Protein AF-A0A966VX67-F1 (afdb_monomer_lite)

Foldseek 3Di:
DAFFAFAQAPAWDVQFDAPVVPALQDTQGDFWAFPPNVVLVVLCVVLVFDKDAFDPFFDDAWEDDPNDTGFLVCQLVDPVQPFDDPCSNPDLLCLLVVLQLVPQPDQAVVVLPDPVVVVQFFFQLVSCVVSVGDPVSQVSVQVSVAPPGRRPDGSSVVSVVSNVVNVVQVVDPPVPVCPPPDPRRCRRGGIIGTVSGPSVSRVSVVVVSPPSYDHSFAWAEWEDDPQWIWTAGPVRDIDIGRDDDDPDQLQSVLRHHYPPDDDDPVNCCSVDPDDGDDGDDDDDDPDQVCVVVVHTSHYDD

pLDDT: mean 92.0, std 7.69, range [50.47, 98.69]

Structure (mmCIF, N/CA/C/O backbone):
data_AF-A0A966VX67-F1
#
_entry.id   AF-A0A966VX67-F1
#
loop_
_atom_site.group_PDB
_atom_site.id
_atom_site.type_symbol
_atom_site.label_atom_id
_atom_site.label_alt_id
_atom_site.label_comp_id
_atom_site.label_asym_id
_atom_site.label_entity_id
_atom_site.label_seq_id
_atom_site.pdbx_PDB_ins_code
_atom_site.Cartn_x
_atom_site.Cartn_y
_atom_site.Cartn_z
_atom_site.occupancy
_atom_site.B_iso_or_equiv
_atom_site.auth_seq_id
_atom_site.auth_comp_id
_atom_site.auth_asym_id
_atom_site.auth_atom_id
_atom_site.pdbx_PDB_model_num
ATOM 1 N N . MET A 1 1 ? -9.989 -10.607 29.600 1.00 74.81 1 MET A N 1
ATOM 2 C CA . MET A 1 1 ? -10.479 -9.296 29.110 1.00 74.81 1 MET A CA 1
ATOM 3 C C . MET A 1 1 ? -11.583 -9.550 28.090 1.00 74.81 1 MET A C 1
ATOM 5 O O . MET A 1 1 ? -11.398 -10.426 27.254 1.00 74.81 1 MET A O 1
ATOM 9 N N . SER A 1 2 ? -12.724 -8.860 28.184 1.00 92.44 2 SER A N 1
ATOM 10 C CA . SER A 1 2 ? -13.813 -8.958 27.193 1.00 92.44 2 SER A CA 1
ATOM 11 C C . SER A 1 2 ? -13.596 -7.938 26.072 1.00 92.44 2 SER A C 1
ATOM 13 O O . SER A 1 2 ? -13.082 -6.853 26.334 1.00 92.44 2 SER A O 1
ATOM 15 N N . VAL A 1 3 ? -13.948 -8.289 24.832 1.00 96.69 3 VAL A N 1
ATOM 16 C CA . VAL A 1 3 ? -13.752 -7.445 23.640 1.00 96.69 3 VAL A CA 1
ATOM 17 C C . VAL A 1 3 ? -15.011 -7.485 22.779 1.00 96.69 3 VAL A C 1
ATOM 19 O O . VAL A 1 3 ? -15.617 -8.545 22.623 1.00 96.69 3 VAL A O 1
ATOM 22 N N . ARG A 1 4 ? -15.367 -6.340 22.191 1.00 97.81 4 ARG A N 1
ATOM 23 C CA . ARG A 1 4 ? -16.346 -6.211 21.107 1.00 97.81 4 ARG A CA 1
ATOM 24 C C . ARG A 1 4 ? -15.677 -5.544 19.909 1.00 97.81 4 ARG A C 1
ATOM 26 O O . ARG A 1 4 ? -14.869 -4.636 20.089 1.00 97.81 4 ARG A O 1
ATOM 33 N N . VAL A 1 5 ? -16.012 -6.000 18.709 1.00 98.31 5 VAL A N 1
ATOM 34 C CA . VAL A 1 5 ? -15.575 -5.415 17.437 1.00 98.31 5 VAL A CA 1
ATOM 35 C C . VAL A 1 5 ? -16.805 -4.849 16.746 1.00 98.31 5 VAL A C 1
ATOM 37 O O . VAL A 1 5 ? -17.770 -5.579 16.535 1.00 98.31 5 VAL A O 1
ATOM 40 N N . LEU A 1 6 ? -16.773 -3.561 16.416 1.00 98.56 6 LEU A N 1
ATOM 41 C CA . LEU A 1 6 ? -17.846 -2.866 15.708 1.00 98.56 6 LEU A CA 1
ATOM 42 C C . LEU A 1 6 ? -17.370 -2.597 14.279 1.00 98.56 6 LEU A C 1
ATOM 44 O O . LEU A 1 6 ? -16.421 -1.841 14.079 1.00 98.56 6 LEU A O 1
ATOM 48 N N . GLU A 1 7 ? -17.991 -3.260 13.309 1.00 98.44 7 GLU A N 1
ATOM 49 C CA . GLU A 1 7 ? -17.676 -3.151 11.884 1.00 98.44 7 GLU A CA 1
ATOM 50 C C . GLU A 1 7 ? -18.819 -2.427 11.176 1.00 98.44 7 GLU A C 1
ATOM 52 O O . GLU A 1 7 ? -19.986 -2.786 11.334 1.00 98.44 7 GLU A O 1
ATOM 57 N N . ALA A 1 8 ? -18.486 -1.392 10.407 1.00 98.25 8 ALA A N 1
ATOM 58 C CA . ALA A 1 8 ? -19.472 -0.550 9.744 1.00 98.25 8 ALA A CA 1
ATOM 59 C C . ALA A 1 8 ? -20.159 -1.265 8.573 1.00 98.25 8 ALA A C 1
ATOM 61 O O . ALA A 1 8 ? -21.333 -1.010 8.312 1.00 98.25 8 ALA A O 1
ATOM 62 N N . ALA A 1 9 ? -19.434 -2.127 7.861 1.00 97.62 9 ALA A N 1
ATOM 63 C CA . ALA A 1 9 ? -19.961 -2.882 6.736 1.00 97.62 9 ALA A CA 1
ATOM 64 C C . ALA A 1 9 ? -20.738 -4.130 7.184 1.00 97.62 9 ALA A C 1
ATOM 66 O O . ALA A 1 9 ? -20.639 -4.602 8.317 1.00 97.62 9 ALA A O 1
ATOM 67 N N . ASN A 1 10 ? -21.465 -4.726 6.237 1.00 97.06 10 ASN A N 1
ATOM 68 C CA . ASN A 1 10 ? -22.101 -6.037 6.405 1.00 97.06 10 ASN A CA 1
ATOM 69 C C . ASN A 1 10 ? -21.135 -7.203 6.116 1.00 97.06 10 ASN A C 1
ATOM 71 O O . ASN A 1 10 ? -21.568 -8.328 5.890 1.00 97.06 10 ASN A O 1
ATOM 75 N N . ARG A 1 11 ? -19.823 -6.936 6.109 1.00 96.62 11 ARG A N 1
ATOM 76 C CA . ARG A 1 11 ? -18.751 -7.920 5.936 1.00 96.62 11 ARG A CA 1
ATOM 77 C C . ARG A 1 11 ? -17.527 -7.511 6.745 1.00 96.62 11 ARG A C 1
ATOM 79 O O . ARG A 1 11 ? -17.316 -6.325 6.981 1.00 96.62 11 ARG A O 1
ATOM 86 N N . VAL A 1 12 ? -16.693 -8.482 7.099 1.00 97.50 12 VAL A N 1
ATOM 87 C CA . VAL A 1 12 ? -15.365 -8.221 7.673 1.00 97.50 12 VAL A CA 1
ATOM 88 C C . VAL A 1 12 ? -14.313 -7.994 6.578 1.00 97.50 12 VAL A C 1
ATOM 90 O O . VAL A 1 12 ? -14.603 -8.035 5.380 1.00 97.50 12 VAL A O 1
ATOM 93 N N . GLY A 1 13 ? -13.080 -7.715 7.002 1.00 96.19 13 GLY A N 1
ATOM 94 C CA . GLY A 1 13 ? -11.892 -7.689 6.146 1.00 96.19 13 GLY A CA 1
ATOM 95 C C . GLY A 1 13 ? -11.520 -6.317 5.590 1.00 96.19 13 GLY A C 1
ATOM 96 O O . GLY A 1 13 ? -10.346 -6.070 5.318 1.00 96.19 13 GLY A O 1
ATOM 97 N N . GLY A 1 14 ? -12.467 -5.380 5.489 1.00 95.81 14 GLY A N 1
ATOM 98 C CA . GLY A 1 14 ? -12.191 -4.017 5.028 1.00 95.81 14 GLY A CA 1
ATOM 99 C C . GLY A 1 14 ? -11.503 -4.004 3.657 1.00 95.81 14 GLY A C 1
ATOM 100 O O . GLY A 1 14 ? -12.130 -4.324 2.648 1.00 95.81 14 GLY A O 1
ATOM 101 N N . ARG A 1 15 ? -10.208 -3.654 3.634 1.00 94.56 15 ARG A N 1
ATOM 102 C CA . ARG A 1 15 ? -9.350 -3.598 2.428 1.00 94.56 15 ARG A CA 1
ATOM 103 C C . ARG A 1 15 ? -8.839 -4.960 1.945 1.00 94.56 15 ARG A C 1
ATOM 105 O O . ARG A 1 15 ? -8.153 -5.020 0.933 1.00 94.56 15 ARG A O 1
ATOM 112 N N . SER A 1 16 ? -9.150 -6.037 2.651 1.00 94.88 16 SER A N 1
ATOM 113 C CA . SER A 1 16 ? -9.037 -7.403 2.145 1.00 94.88 16 SER A CA 1
ATOM 114 C C . SER A 1 16 ? -10.421 -7.839 1.687 1.00 94.88 16 SER A C 1
ATOM 116 O O . SER A 1 16 ? -11.361 -7.836 2.488 1.00 94.88 16 SER A O 1
ATOM 118 N N . HIS A 1 17 ? -10.561 -8.136 0.397 1.00 95.56 17 HIS A N 1
ATOM 119 C CA . HIS A 1 17 ? -11.842 -8.508 -0.185 1.00 95.56 17 HIS A CA 1
ATOM 120 C C . HIS A 1 17 ? -11.646 -9.402 -1.404 1.00 95.56 17 HIS A C 1
ATOM 122 O O . HIS A 1 17 ? -11.224 -8.935 -2.454 1.00 95.56 17 HIS A O 1
ATOM 128 N N . THR A 1 18 ? -12.015 -10.665 -1.263 1.00 96.25 18 THR A N 1
ATOM 129 C CA . THR A 1 18 ? -12.132 -11.611 -2.373 1.00 96.25 18 THR A CA 1
ATOM 130 C C . THR A 1 18 ? -13.517 -11.494 -3.007 1.00 96.25 18 THR A C 1
ATOM 132 O O . THR A 1 18 ? -14.510 -11.413 -2.278 1.00 96.25 18 THR A O 1
ATOM 135 N N . ALA A 1 19 ? -13.580 -11.495 -4.338 1.00 94.94 19 ALA A N 1
ATOM 136 C CA . ALA A 1 19 ? -14.819 -11.405 -5.111 1.00 94.94 19 ALA A CA 1
ATOM 137 C C . ALA A 1 19 ? -15.389 -12.802 -5.417 1.00 94.94 19 ALA A C 1
ATOM 139 O O . ALA A 1 19 ? -15.322 -13.301 -6.546 1.00 94.94 19 ALA A O 1
ATOM 140 N N . TYR A 1 20 ? -15.910 -13.468 -4.382 1.00 94.62 20 TYR A N 1
ATOM 141 C CA . TYR A 1 20 ? -16.426 -14.840 -4.467 1.00 94.62 20 TYR A CA 1
ATOM 142 C C . TYR A 1 20 ? -17.524 -15.029 -5.514 1.00 94.62 20 TYR A C 1
ATOM 144 O O . TYR A 1 20 ? -17.655 -16.114 -6.075 1.00 94.62 20 TYR A O 1
ATOM 152 N N . GLU A 1 21 ? -18.297 -13.982 -5.776 1.00 93.69 21 GLU A N 1
ATOM 153 C CA . GLU A 1 21 ? -19.371 -13.948 -6.759 1.00 93.69 21 GLU A CA 1
ATOM 154 C C . GLU A 1 21 ? -18.885 -14.079 -8.212 1.00 93.69 21 GLU A C 1
ATOM 156 O O . GLU A 1 21 ? -19.677 -14.435 -9.083 1.00 93.69 21 GLU A O 1
ATOM 161 N N . PHE A 1 22 ? -17.595 -13.840 -8.477 1.00 91.06 22 PHE A N 1
ATOM 162 C CA . PHE A 1 22 ? -16.992 -13.997 -9.802 1.00 91.06 22 PHE A CA 1
ATOM 163 C C . PHE A 1 22 ? -16.015 -15.172 -9.851 1.00 91.06 22 PHE A C 1
ATOM 165 O O . PHE A 1 22 ? -16.173 -16.087 -10.659 1.00 91.06 22 PHE A O 1
ATOM 172 N N . ASP A 1 23 ? -14.971 -15.124 -9.022 1.00 89.69 23 ASP A N 1
ATOM 173 C CA . ASP A 1 23 ? -13.920 -16.135 -8.954 1.00 89.69 23 ASP A CA 1
ATOM 174 C C . ASP A 1 23 ? -13.131 -15.942 -7.646 1.00 89.69 23 ASP A C 1
ATOM 176 O O . ASP A 1 23 ? -12.659 -14.835 -7.385 1.00 89.69 23 ASP A O 1
ATOM 180 N N . PRO A 1 24 ? -12.915 -16.985 -6.826 1.00 87.38 24 PRO A N 1
ATOM 181 C CA . PRO A 1 24 ? -12.190 -16.868 -5.555 1.00 87.38 24 PRO A CA 1
ATOM 182 C C . PRO A 1 24 ? -10.703 -16.500 -5.704 1.00 87.38 24 PRO A C 1
ATOM 184 O O . PRO A 1 24 ? -10.016 -16.334 -4.696 1.00 87.38 24 PRO A O 1
ATOM 187 N N . ARG A 1 25 ? -10.187 -16.411 -6.936 1.00 86.38 25 ARG A N 1
ATOM 188 C CA . ARG A 1 25 ? -8.845 -15.903 -7.256 1.00 86.38 25 ARG A CA 1
ATOM 189 C C . ARG A 1 25 ? -8.816 -14.389 -7.491 1.00 86.38 25 ARG A C 1
ATOM 191 O O . ARG A 1 25 ? -7.730 -13.826 -7.574 1.00 86.38 25 ARG A O 1
ATOM 198 N N . ILE A 1 26 ? -9.976 -13.743 -7.638 1.00 91.75 26 ILE A N 1
ATOM 199 C CA . ILE A 1 26 ? -10.088 -12.296 -7.840 1.00 91.75 26 ILE A CA 1
ATOM 200 C C . ILE A 1 26 ? -10.077 -11.605 -6.477 1.00 91.75 26 ILE A C 1
ATOM 202 O O . ILE A 1 26 ? -10.986 -11.775 -5.662 1.00 91.75 26 ILE A O 1
ATOM 206 N N . GLU A 1 27 ? -9.052 -10.788 -6.255 1.00 93.12 27 GLU A N 1
ATOM 207 C CA . GLU A 1 27 ? -8.879 -9.986 -5.044 1.00 93.12 27 GLU A CA 1
ATOM 208 C C . GLU A 1 27 ? -9.117 -8.512 -5.375 1.00 93.12 27 GLU A C 1
ATOM 210 O O . GLU A 1 27 ? -8.423 -7.923 -6.192 1.00 93.12 27 GLU A O 1
ATOM 215 N N . LEU A 1 28 ? -10.086 -7.879 -4.723 1.00 93.38 28 LEU A N 1
ATOM 216 C CA . LEU A 1 28 ? -10.418 -6.458 -4.892 1.00 93.38 28 LEU A CA 1
ATOM 217 C C . LEU A 1 28 ? -9.630 -5.560 -3.925 1.00 93.38 28 LEU A C 1
ATOM 219 O O . LEU A 1 28 ? -10.018 -4.425 -3.644 1.00 93.38 28 LEU A O 1
ATOM 223 N N . GLY A 1 29 ? -8.558 -6.090 -3.340 1.00 92.44 29 GLY A N 1
ATOM 224 C CA . GLY A 1 29 ? -7.814 -5.455 -2.265 1.00 92.44 29 GLY A CA 1
ATOM 225 C C . GLY A 1 29 ? -6.481 -6.146 -2.010 1.00 92.44 29 GLY A C 1
ATOM 226 O O . GLY A 1 29 ? -5.750 -6.461 -2.945 1.00 92.44 29 GLY A O 1
ATOM 227 N N . ALA A 1 30 ? -6.132 -6.360 -0.741 1.00 90.75 30 ALA A N 1
ATOM 228 C CA . ALA A 1 30 ? -4.896 -7.057 -0.390 1.00 90.75 30 ALA A CA 1
ATOM 229 C C . ALA A 1 30 ? -4.906 -8.510 -0.896 1.00 90.75 30 ALA A C 1
ATOM 231 O O . ALA A 1 30 ? -5.850 -9.240 -0.607 1.00 90.75 30 ALA A O 1
ATOM 232 N N . ALA A 1 31 ? -3.833 -8.913 -1.583 1.00 89.56 31 ALA A N 1
ATOM 233 C CA . ALA A 1 31 ? -3.711 -10.220 -2.242 1.00 89.56 31 ALA A CA 1
ATOM 234 C C . ALA A 1 31 ? -2.420 -10.986 -1.885 1.00 89.56 31 ALA A C 1
ATOM 236 O O . ALA A 1 31 ? -2.224 -12.122 -2.307 1.00 89.56 31 ALA A O 1
ATOM 237 N N . GLN A 1 32 ? -1.505 -10.365 -1.134 1.00 90.19 32 GLN A N 1
ATOM 238 C CA . GLN A 1 32 ? -0.151 -10.877 -0.929 1.00 90.19 32 GLN A CA 1
ATOM 239 C C . GLN A 1 32 ? 0.264 -10.806 0.541 1.00 90.19 32 GLN A C 1
ATOM 241 O O . GLN A 1 32 ? 0.031 -9.812 1.231 1.00 90.19 32 GLN A O 1
ATOM 246 N N . ILE A 1 33 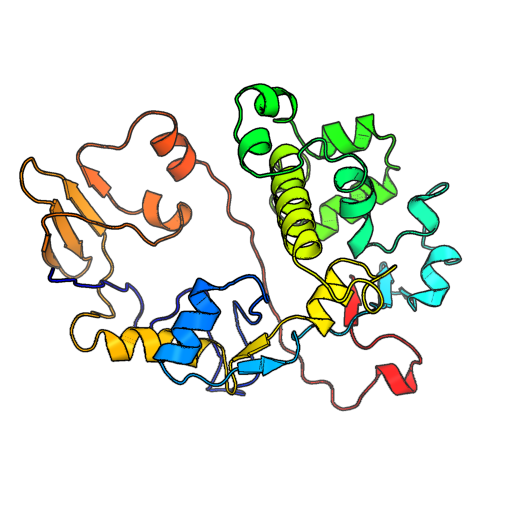? 0.933 -11.860 1.006 1.00 91.88 33 ILE A N 1
ATOM 247 C CA . ILE A 1 33 ? 1.502 -11.973 2.348 1.00 91.88 33 ILE A CA 1
ATOM 248 C C . ILE A 1 33 ? 3.013 -12.156 2.214 1.00 91.88 33 ILE A C 1
ATOM 250 O O . ILE A 1 33 ? 3.493 -13.175 1.717 1.00 91.88 33 ILE A O 1
ATOM 254 N N . GLY A 1 34 ? 3.777 -11.165 2.671 1.00 88.12 34 GLY A N 1
ATOM 255 C CA . GLY A 1 34 ? 5.234 -11.240 2.695 1.00 88.12 34 GLY A CA 1
ATOM 256 C C . GLY A 1 34 ? 5.744 -12.203 3.770 1.00 88.12 34 GLY A C 1
ATOM 257 O O . GLY A 1 34 ? 5.136 -12.371 4.828 1.00 88.12 34 GLY A O 1
ATOM 258 N N . ARG A 1 35 ? 6.918 -12.797 3.542 1.00 83.38 35 ARG A N 1
ATOM 259 C CA . ARG A 1 35 ? 7.547 -13.749 4.477 1.00 83.38 35 ARG A CA 1
ATOM 260 C C . ARG A 1 35 ? 7.821 -13.174 5.872 1.00 83.38 35 ARG A C 1
ATOM 262 O O . ARG A 1 35 ? 7.813 -13.916 6.846 1.00 83.38 35 ARG A O 1
ATOM 269 N N . GLN A 1 36 ? 8.036 -11.864 5.982 1.00 83.94 36 GLN A N 1
ATOM 270 C CA . GLN A 1 36 ? 8.286 -11.192 7.263 1.00 83.94 36 GLN A CA 1
ATOM 271 C C . GLN A 1 36 ? 7.007 -10.834 8.025 1.00 83.94 36 GLN A C 1
ATOM 273 O O . GLN A 1 36 ? 7.064 -10.264 9.115 1.00 83.94 36 GLN A O 1
ATOM 278 N N . TYR A 1 37 ? 5.827 -11.178 7.500 1.00 90.62 37 TYR A N 1
ATOM 279 C CA . TYR A 1 37 ? 4.555 -10.877 8.152 1.00 90.62 37 TYR A CA 1
ATOM 280 C C . TYR A 1 37 ? 4.263 -11.913 9.246 1.00 90.62 37 TYR A C 1
ATOM 282 O O . TYR A 1 37 ? 3.201 -12.530 9.267 1.00 90.62 37 TYR A O 1
ATOM 290 N N . ALA A 1 38 ? 5.204 -12.104 10.179 1.00 91.88 38 ALA A N 1
ATOM 291 C CA . ALA A 1 38 ? 5.200 -13.173 11.178 1.00 91.88 38 ALA A CA 1
ATOM 292 C C . ALA A 1 38 ? 3.874 -13.275 11.948 1.00 91.88 38 ALA A C 1
ATOM 294 O O . ALA A 1 38 ? 3.380 -14.371 12.185 1.00 91.88 38 ALA A O 1
ATOM 295 N N . ARG A 1 39 ? 3.243 -12.137 12.273 1.00 95.62 39 ARG A N 1
ATOM 296 C CA . ARG A 1 39 ? 1.932 -12.102 12.947 1.00 95.62 39 ARG A CA 1
ATOM 297 C C . ARG A 1 39 ? 0.797 -12.636 12.071 1.00 95.62 39 ARG A C 1
ATOM 299 O O . ARG A 1 39 ? -0.087 -13.317 12.583 1.00 95.62 39 ARG A O 1
ATOM 306 N N . ILE A 1 40 ? 0.818 -12.343 10.771 1.00 95.50 40 ILE A N 1
ATOM 307 C CA . ILE A 1 40 ? -0.165 -12.853 9.807 1.00 95.50 40 ILE A CA 1
ATOM 308 C C . ILE A 1 40 ? 0.065 -14.345 9.569 1.00 95.50 40 ILE A C 1
ATOM 310 O O . ILE A 1 40 ? -0.888 -15.113 9.649 1.00 95.50 40 ILE A O 1
ATOM 314 N N . LEU A 1 41 ? 1.318 -14.766 9.372 1.00 95.56 41 LEU A N 1
ATOM 315 C CA . LEU A 1 41 ? 1.680 -16.175 9.187 1.00 95.56 41 LEU A CA 1
ATOM 316 C C . LEU A 1 41 ? 1.297 -17.026 10.407 1.00 95.56 41 LEU A C 1
ATOM 318 O O . LEU A 1 41 ? 0.674 -18.077 10.268 1.00 95.56 41 LEU A O 1
ATOM 322 N N . ASP A 1 42 ? 1.603 -16.548 11.615 1.00 97.62 42 ASP A N 1
ATOM 323 C CA . ASP A 1 42 ? 1.201 -17.204 12.859 1.00 97.62 42 ASP A CA 1
ATOM 324 C C . ASP A 1 42 ? -0.325 -17.257 13.022 1.00 97.62 42 ASP A C 1
ATOM 326 O O . ASP A 1 42 ? -0.869 -18.284 13.427 1.00 97.62 42 ASP A O 1
ATOM 330 N N . THR A 1 43 ? -1.029 -16.177 12.672 1.00 98.00 43 THR A N 1
ATOM 331 C CA . THR A 1 43 ? -2.496 -16.138 12.729 1.00 98.00 43 THR A CA 1
ATOM 332 C C . THR A 1 43 ? -3.115 -17.132 11.751 1.00 98.00 43 THR A C 1
ATOM 334 O O . THR A 1 43 ? -3.975 -17.910 12.158 1.00 98.00 43 THR A O 1
ATOM 337 N N . ALA A 1 44 ? -2.641 -17.178 10.503 1.00 97.75 44 ALA A N 1
ATOM 338 C CA . ALA A 1 44 ? -3.087 -18.155 9.514 1.00 97.75 44 ALA A CA 1
ATOM 339 C C . ALA A 1 44 ? -2.862 -19.590 10.013 1.00 97.75 44 ALA A C 1
ATOM 341 O O . ALA A 1 44 ? -3.790 -20.395 10.001 1.00 97.75 44 ALA A O 1
ATOM 342 N N . ARG A 1 45 ? -1.677 -19.884 10.569 1.00 97.94 45 ARG A N 1
ATOM 343 C CA . ARG A 1 45 ? -1.362 -21.186 11.178 1.00 97.94 45 ARG A CA 1
ATOM 344 C C . ARG A 1 45 ? -2.319 -21.540 12.321 1.00 97.94 45 ARG A C 1
ATOM 346 O O . ARG A 1 45 ? -2.892 -22.627 12.314 1.00 97.94 45 ARG A O 1
ATOM 353 N N . ARG A 1 46 ? -2.510 -20.644 13.298 1.00 98.38 46 ARG A N 1
ATOM 354 C CA . ARG A 1 46 ? -3.393 -20.880 14.460 1.00 98.38 46 ARG A CA 1
ATOM 355 C C . ARG A 1 46 ? -4.849 -21.092 14.056 1.00 98.38 46 ARG A C 1
ATOM 357 O O . ARG A 1 46 ? -5.537 -21.899 14.672 1.00 98.38 46 ARG A O 1
ATOM 364 N N . LEU A 1 47 ? -5.300 -20.388 13.022 1.00 98.44 47 LEU A N 1
ATOM 365 C CA . LEU A 1 47 ? -6.660 -20.481 12.491 1.00 98.44 47 LEU A CA 1
ATOM 366 C C . LEU A 1 47 ? -6.811 -21.538 11.388 1.00 98.44 47 LEU A C 1
ATOM 368 O O . LEU A 1 47 ? -7.896 -21.671 10.831 1.00 98.44 47 LEU A O 1
ATOM 372 N N . LYS A 1 48 ? -5.748 -22.301 11.090 1.00 98.19 48 LYS A N 1
ATOM 373 C CA . LYS A 1 48 ? -5.715 -23.352 10.059 1.00 98.19 48 LYS A CA 1
ATOM 374 C C . LYS A 1 48 ? -6.129 -22.853 8.666 1.00 98.19 48 LYS A C 1
ATOM 376 O O . LYS A 1 48 ? -6.749 -23.579 7.896 1.00 98.19 48 LYS A O 1
ATOM 381 N N . VAL A 1 49 ? -5.772 -21.613 8.341 1.00 97.94 49 VAL A N 1
ATOM 382 C CA . VAL A 1 49 ? -5.968 -21.023 7.013 1.00 97.94 49 VAL A CA 1
ATOM 383 C C . VAL A 1 49 ? -4.782 -21.404 6.131 1.00 97.94 49 VAL A C 1
ATOM 385 O O . VAL A 1 49 ? -3.638 -21.068 6.439 1.00 97.94 49 VAL A O 1
ATOM 388 N N . SER A 1 50 ? -5.055 -22.112 5.037 1.00 96.50 50 SER A N 1
ATOM 389 C CA . SER A 1 50 ? -4.031 -22.562 4.093 1.00 96.50 50 SER A CA 1
ATOM 390 C C . SER A 1 50 ? -3.425 -21.395 3.315 1.00 96.50 50 SER A C 1
ATOM 392 O O . SER A 1 50 ? -4.143 -20.575 2.740 1.00 96.50 50 SER A O 1
ATOM 394 N N . LEU A 1 51 ? -2.094 -21.367 3.261 1.00 95.19 51 LEU A N 1
ATOM 395 C CA . LEU A 1 51 ? -1.311 -20.458 2.429 1.00 95.19 51 LEU A CA 1
ATOM 396 C C . LEU A 1 51 ? -0.567 -21.265 1.363 1.00 95.19 51 LEU A C 1
ATOM 398 O O . LEU A 1 51 ? -0.103 -22.369 1.647 1.00 95.19 51 LEU A O 1
ATOM 402 N N . ALA A 1 52 ? -0.435 -20.706 0.166 1.00 92.06 52 ALA A N 1
ATOM 403 C CA . ALA A 1 52 ? 0.344 -21.280 -0.928 1.00 92.06 52 ALA A CA 1
ATOM 404 C C . ALA A 1 52 ? 1.415 -20.279 -1.399 1.00 92.06 52 ALA A C 1
ATOM 406 O O . ALA A 1 52 ? 1.248 -19.071 -1.196 1.00 92.06 52 ALA A O 1
ATOM 407 N N . PRO A 1 53 ? 2.540 -20.757 -1.966 1.00 88.62 53 PRO A N 1
ATOM 408 C CA . PRO A 1 53 ? 3.586 -19.879 -2.478 1.00 88.62 53 PRO A CA 1
ATOM 409 C C . PRO A 1 53 ? 3.088 -19.044 -3.662 1.00 88.62 53 PRO A C 1
ATOM 411 O O . PRO A 1 53 ? 2.156 -19.430 -4.369 1.00 88.62 53 PRO A O 1
ATOM 414 N N . GLY A 1 54 ? 3.754 -17.915 -3.880 1.00 76.56 54 GLY A N 1
ATOM 415 C CA . GLY A 1 54 ? 3.518 -17.015 -5.000 1.00 76.56 54 GLY A CA 1
ATOM 416 C C . GLY A 1 54 ? 2.806 -15.736 -4.577 1.00 76.56 54 GLY A C 1
ATOM 417 O O . GLY A 1 54 ? 1.868 -15.750 -3.775 1.00 76.56 54 GLY A O 1
ATOM 418 N N . ALA A 1 55 ? 3.273 -14.627 -5.143 1.00 66.06 55 ALA A N 1
ATOM 419 C CA . ALA A 1 55 ? 2.487 -13.410 -5.277 1.00 66.06 55 ALA A CA 1
ATOM 420 C C . ALA A 1 55 ? 1.732 -13.464 -6.611 1.00 66.06 55 ALA A C 1
ATOM 422 O O . ALA A 1 55 ? 2.196 -14.098 -7.556 1.00 66.06 55 ALA A O 1
ATOM 423 N N . HIS A 1 56 ? 0.622 -12.741 -6.734 1.00 70.44 56 HIS A N 1
ATOM 424 C CA . HIS A 1 56 ? 0.013 -12.429 -8.032 1.00 70.44 56 HIS A CA 1
ATOM 425 C C . HIS A 1 56 ? 0.884 -11.426 -8.829 1.00 70.44 56 HIS A C 1
ATOM 427 O O . HIS A 1 56 ? 0.396 -10.402 -9.290 1.00 70.44 56 HIS A O 1
ATOM 433 N N . ILE A 1 57 ? 2.194 -11.681 -8.918 1.00 74.38 57 ILE A N 1
ATOM 434 C CA . ILE A 1 57 ? 3.206 -10.849 -9.570 1.00 74.38 57 ILE A CA 1
ATOM 435 C C . ILE A 1 57 ? 3.974 -11.748 -10.534 1.00 74.38 57 ILE A C 1
ATOM 437 O O . ILE A 1 57 ? 4.676 -12.657 -10.090 1.00 74.38 57 ILE A O 1
ATOM 441 N N . ASN A 1 58 ? 3.889 -11.456 -11.831 1.00 79.94 58 ASN A N 1
ATOM 442 C CA . ASN A 1 58 ? 4.736 -12.083 -12.839 1.00 79.94 58 ASN A CA 1
ATOM 443 C C . ASN A 1 58 ? 5.809 -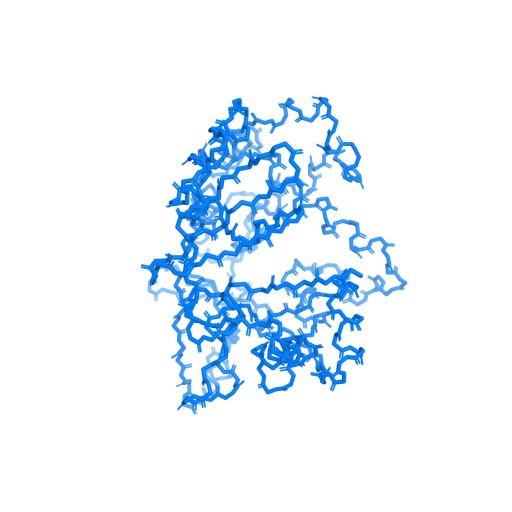11.071 -13.246 1.00 79.94 58 ASN A C 1
ATOM 445 O O . ASN A 1 58 ? 5.562 -10.214 -14.081 1.00 79.94 58 ASN A O 1
ATOM 449 N N . ALA A 1 59 ? 6.975 -11.133 -12.607 1.00 78.88 59 ALA A N 1
ATOM 450 C CA . ALA A 1 59 ? 8.146 -10.358 -13.011 1.00 78.88 59 ALA A CA 1
ATOM 451 C C . ALA A 1 59 ? 9.101 -11.256 -13.831 1.00 78.88 59 ALA A C 1
ATOM 453 O O . ALA A 1 59 ? 9.184 -12.451 -13.523 1.00 78.88 59 ALA A O 1
ATOM 454 N N . PRO A 1 60 ? 9.850 -10.725 -14.818 1.00 83.94 60 PRO A N 1
ATOM 455 C CA . PRO A 1 60 ? 9.968 -9.307 -15.193 1.00 83.94 60 PRO A CA 1
ATOM 456 C C . PRO A 1 60 ? 8.705 -8.733 -15.862 1.00 83.94 60 PRO A C 1
ATOM 458 O O . PRO A 1 60 ? 7.796 -9.482 -16.201 1.00 83.94 60 PRO A O 1
ATOM 461 N N . TYR A 1 61 ? 8.653 -7.405 -16.011 1.00 90.81 61 TYR A N 1
ATOM 462 C CA . TYR A 1 61 ? 7.566 -6.681 -16.679 1.00 90.81 61 TYR A CA 1
ATOM 463 C C . TYR A 1 61 ? 7.989 -6.199 -18.063 1.00 90.81 61 TYR A C 1
ATOM 465 O O . TYR A 1 61 ? 9.115 -5.727 -18.216 1.00 90.81 61 TYR A O 1
ATOM 473 N N . SER A 1 62 ? 7.066 -6.206 -19.019 1.00 93.75 62 SER A N 1
ATOM 474 C CA . SER A 1 62 ? 7.172 -5.396 -20.229 1.00 93.75 62 SER A CA 1
ATOM 475 C C . SER A 1 62 ? 6.740 -3.958 -19.921 1.00 93.75 62 SER A C 1
ATOM 477 O O . SER A 1 62 ? 6.125 -3.679 -18.887 1.00 93.75 62 SER A O 1
ATOM 479 N N . PHE A 1 63 ? 7.050 -3.021 -20.812 1.00 94.75 63 PHE A N 1
ATOM 480 C CA . PHE A 1 63 ? 6.783 -1.596 -20.613 1.00 94.75 63 PHE A CA 1
ATOM 481 C C . PHE A 1 63 ? 5.885 -1.058 -21.718 1.00 94.75 63 PHE A C 1
ATOM 483 O O . PHE A 1 63 ? 6.133 -1.315 -22.893 1.00 94.75 63 PHE A O 1
ATOM 490 N N . VAL A 1 64 ? 4.865 -0.291 -21.351 1.00 93.50 64 VAL A N 1
ATOM 491 C CA . VAL A 1 64 ? 3.986 0.395 -22.298 1.00 93.50 64 VAL A CA 1
ATOM 492 C C . VAL A 1 64 ? 4.240 1.892 -22.193 1.00 93.50 64 VAL A C 1
ATOM 494 O O . VAL A 1 64 ? 4.112 2.476 -21.124 1.00 93.50 64 VAL A O 1
ATOM 497 N N . LEU A 1 65 ? 4.628 2.517 -23.304 1.00 92.25 65 LEU A N 1
ATOM 498 C CA . LEU A 1 65 ? 4.773 3.969 -23.412 1.00 92.25 65 LEU A CA 1
ATOM 499 C C . LEU A 1 65 ? 3.920 4.464 -24.580 1.00 92.25 65 LEU A C 1
ATOM 501 O O . LEU A 1 65 ? 4.236 4.205 -25.743 1.00 92.25 65 LEU A O 1
ATOM 505 N N . GLY A 1 66 ? 2.835 5.178 -24.266 1.00 88.50 66 GLY A N 1
ATOM 506 C CA . GLY A 1 66 ? 1.810 5.512 -25.258 1.00 88.50 66 GLY A CA 1
ATOM 507 C C . GLY A 1 66 ? 1.202 4.235 -25.843 1.00 88.50 66 GLY A C 1
ATOM 508 O O . GLY A 1 66 ? 0.795 3.354 -25.094 1.00 88.50 66 GLY A O 1
ATOM 509 N N . ASP A 1 67 ? 1.211 4.110 -27.170 1.00 91.81 67 ASP A N 1
ATOM 510 C CA . ASP A 1 67 ? 0.668 2.941 -27.881 1.00 91.81 67 ASP A CA 1
ATOM 511 C C . ASP A 1 67 ? 1.726 1.860 -28.181 1.00 91.81 67 ASP A C 1
ATOM 513 O O . ASP A 1 67 ? 1.493 0.959 -28.986 1.00 91.81 67 ASP A O 1
ATOM 517 N N . THR A 1 68 ? 2.926 1.957 -27.593 1.00 93.31 68 THR A N 1
ATOM 518 C CA . THR A 1 68 ? 4.036 1.033 -27.882 1.00 93.31 68 THR A CA 1
ATOM 519 C C . THR A 1 68 ? 4.331 0.121 -26.701 1.00 93.31 68 THR A C 1
ATOM 521 O O . THR A 1 68 ? 4.676 0.591 -25.617 1.00 93.31 68 THR A O 1
ATOM 524 N N . LEU A 1 69 ? 4.269 -1.188 -26.951 1.00 94.00 69 LEU A N 1
ATOM 525 C CA . LEU A 1 69 ? 4.739 -2.235 -26.049 1.00 94.00 69 LEU A CA 1
ATOM 526 C C . LEU A 1 69 ? 6.232 -2.507 -26.284 1.00 94.00 69 LEU A C 1
ATOM 528 O O . LEU A 1 69 ? 6.672 -2.688 -27.418 1.00 94.00 69 LEU A O 1
ATOM 532 N N . ILE A 1 70 ? 7.005 -2.545 -25.205 1.00 94.75 70 ILE A N 1
ATOM 533 C CA . ILE A 1 70 ? 8.455 -2.738 -25.198 1.00 94.75 70 ILE A CA 1
ATOM 534 C C . ILE A 1 70 ? 8.754 -3.932 -24.288 1.00 94.75 70 ILE A C 1
ATOM 536 O O . ILE A 1 70 ? 8.462 -3.881 -23.093 1.00 94.75 70 ILE A O 1
ATOM 540 N N . ALA A 1 71 ? 9.343 -5.000 -24.828 1.00 94.06 71 ALA A N 1
ATOM 541 C CA . ALA A 1 71 ? 9.792 -6.131 -24.012 1.00 94.06 71 ALA A CA 1
ATOM 542 C C . ALA A 1 71 ? 10.894 -5.692 -23.036 1.00 94.06 71 ALA A C 1
ATOM 544 O O . ALA A 1 71 ? 11.679 -4.787 -23.345 1.00 94.06 71 ALA A O 1
ATOM 545 N N . ALA A 1 72 ? 11.014 -6.352 -21.883 1.00 93.12 72 ALA A N 1
ATOM 546 C CA . ALA A 1 72 ? 11.951 -5.912 -20.846 1.00 93.12 72 ALA A CA 1
ATOM 547 C C . ALA A 1 72 ? 13.403 -5.841 -21.348 1.00 93.12 72 ALA A C 1
ATOM 549 O O . ALA A 1 72 ? 14.134 -4.895 -21.049 1.00 93.12 72 ALA A O 1
ATOM 550 N N . LYS A 1 73 ? 13.798 -6.819 -22.174 1.00 93.44 73 LYS A N 1
ATOM 551 C CA . LYS A 1 73 ? 15.129 -6.904 -22.802 1.00 93.44 73 LYS A CA 1
ATOM 552 C C . LYS A 1 73 ? 15.450 -5.724 -23.734 1.00 93.44 73 LYS A C 1
ATOM 554 O O . LYS A 1 73 ? 16.619 -5.379 -23.889 1.00 93.44 73 LYS A O 1
ATOM 559 N N . ASP A 1 74 ? 14.428 -5.104 -24.321 1.00 95.38 74 ASP A N 1
ATOM 560 C CA . ASP A 1 74 ? 14.563 -4.048 -25.330 1.00 95.38 74 ASP A CA 1
ATOM 561 C C . ASP A 1 74 ? 14.457 -2.643 -24.715 1.00 95.38 74 ASP A C 1
ATOM 563 O O . ASP A 1 74 ? 14.703 -1.640 -25.385 1.00 95.38 74 ASP A O 1
ATOM 567 N N . TRP A 1 75 ? 14.136 -2.542 -23.419 1.00 95.38 75 TRP A N 1
ATOM 568 C CA . TRP A 1 75 ? 13.990 -1.263 -22.722 1.00 95.38 75 TRP A CA 1
ATOM 569 C C . TRP A 1 75 ? 15.215 -0.375 -22.853 1.00 95.38 75 TRP A C 1
ATOM 571 O O . TRP A 1 75 ? 15.105 0.799 -23.208 1.00 95.38 75 TRP A O 1
ATOM 581 N N . ALA A 1 76 ? 16.389 -0.940 -22.567 1.00 95.81 76 ALA A N 1
ATOM 582 C CA . ALA A 1 76 ? 17.616 -0.171 -22.542 1.00 95.81 76 ALA A CA 1
ATOM 583 C C . ALA A 1 76 ? 17.891 0.442 -23.912 1.00 95.81 76 ALA A C 1
ATOM 585 O O . ALA A 1 76 ? 18.320 1.579 -23.958 1.00 95.81 76 ALA A O 1
ATOM 586 N N . THR A 1 77 ? 17.627 -0.258 -25.017 1.00 95.81 77 THR A N 1
ATOM 587 C CA . THR A 1 77 ? 17.917 0.200 -26.385 1.00 95.81 77 THR A CA 1
ATOM 588 C C . THR A 1 77 ? 16.767 0.948 -27.053 1.00 95.81 77 THR A C 1
ATOM 590 O O . THR A 1 77 ? 17.013 1.607 -28.063 1.00 95.81 77 THR A O 1
ATOM 593 N N . SER A 1 78 ? 15.556 0.895 -26.493 1.00 96.00 78 SER A N 1
ATOM 594 C CA . SER A 1 78 ? 14.362 1.514 -27.066 1.00 96.00 78 SER A CA 1
ATOM 595 C C . SER A 1 78 ? 14.548 3.015 -27.337 1.00 96.00 78 SER A C 1
ATOM 597 O O . SER A 1 78 ? 15.015 3.744 -26.458 1.00 96.00 78 SER A O 1
ATOM 599 N N . PRO A 1 79 ? 14.124 3.525 -28.509 1.00 94.94 79 PRO A N 1
ATOM 600 C CA . PRO A 1 79 ? 14.141 4.960 -28.793 1.00 94.94 79 PRO A CA 1
ATOM 601 C C . PRO A 1 79 ? 13.149 5.750 -27.922 1.00 94.94 79 PRO A C 1
ATOM 603 O O . PRO A 1 79 ? 13.290 6.964 -27.783 1.00 94.94 79 PRO A O 1
ATOM 606 N N . LEU A 1 80 ? 12.156 5.079 -27.321 1.00 95.38 80 LEU A N 1
ATOM 607 C CA . LEU A 1 80 ? 11.202 5.694 -26.390 1.00 95.38 80 LEU A CA 1
ATOM 608 C C . LEU A 1 80 ? 11.772 5.837 -24.973 1.00 95.38 80 LEU A C 1
ATOM 610 O O . LEU A 1 80 ? 11.253 6.616 -24.170 1.00 95.38 80 LEU A O 1
ATOM 614 N N . ASN A 1 81 ? 12.861 5.131 -24.669 1.00 96.38 81 ASN A N 1
ATOM 615 C CA . ASN A 1 81 ? 13.587 5.296 -23.423 1.00 96.38 81 ASN A CA 1
ATOM 616 C C . ASN A 1 81 ? 14.446 6.571 -23.485 1.00 96.38 81 ASN A C 1
ATOM 618 O O . ASN A 1 81 ? 15.588 6.564 -23.944 1.00 96.38 81 ASN A O 1
ATOM 622 N N . ARG A 1 82 ? 13.874 7.681 -23.003 1.00 96.25 82 ARG A N 1
ATOM 623 C CA . ARG A 1 82 ? 14.523 9.005 -22.942 1.00 96.25 82 ARG A CA 1
ATOM 624 C C . ARG A 1 82 ? 15.395 9.201 -21.693 1.00 96.25 82 ARG A C 1
ATOM 626 O O . ARG A 1 82 ? 15.768 10.331 -21.379 1.00 96.25 82 ARG A O 1
ATOM 633 N N . LEU A 1 83 ? 15.687 8.126 -20.957 1.00 96.56 83 LEU A N 1
ATOM 634 C CA . LEU A 1 83 ? 16.578 8.173 -19.802 1.00 96.56 83 LEU A CA 1
ATOM 635 C C . LEU A 1 83 ? 18.035 8.374 -20.251 1.00 96.56 83 LEU A C 1
ATOM 637 O O . LEU A 1 83 ? 18.446 7.971 -21.339 1.00 96.56 83 LEU A O 1
ATOM 641 N N . SER A 1 84 ? 18.829 9.010 -19.397 1.00 90.56 84 SER A N 1
ATOM 642 C CA . SER A 1 84 ? 20.184 9.487 -19.678 1.00 90.56 84 SER A CA 1
ATOM 643 C C . SER A 1 84 ? 21.244 8.783 -18.829 1.00 90.56 84 SER A C 1
ATOM 645 O O . SER A 1 84 ? 21.144 8.701 -17.611 1.00 90.56 84 SER A O 1
ATOM 647 N N . GLY A 1 85 ? 22.337 8.323 -19.438 1.00 94.19 85 GLY A N 1
ATOM 648 C CA . GLY A 1 85 ? 23.432 7.697 -18.688 1.00 94.19 85 GLY A CA 1
ATOM 649 C C . GLY A 1 85 ? 23.014 6.380 -18.021 1.00 94.19 85 GLY A C 1
ATOM 650 O O . GLY A 1 85 ? 22.471 5.498 -18.683 1.00 94.19 85 GLY A O 1
ATOM 651 N N . LEU A 1 86 ? 23.292 6.225 -16.720 1.00 93.81 86 LEU A N 1
ATOM 652 C CA . LEU A 1 86 ? 23.075 4.959 -16.003 1.00 93.81 86 LEU A CA 1
ATOM 653 C C . LEU A 1 86 ? 21.594 4.596 -15.825 1.00 93.81 86 LEU A C 1
ATOM 655 O O . LEU A 1 86 ? 21.273 3.408 -15.847 1.00 93.81 86 LEU A O 1
ATOM 659 N N . GLU A 1 87 ? 20.697 5.581 -15.695 1.00 95.31 87 GLU A N 1
ATOM 660 C CA . GLU A 1 87 ? 19.249 5.325 -15.567 1.00 95.31 87 GLU A CA 1
ATOM 661 C C . GLU A 1 87 ? 18.677 4.615 -16.803 1.00 95.31 87 GLU A C 1
ATOM 663 O O . GLU A 1 87 ? 17.702 3.886 -16.670 1.00 95.31 87 GLU A O 1
ATOM 668 N N . ARG A 1 88 ? 19.317 4.706 -17.980 1.00 95.88 88 ARG A N 1
ATOM 669 C CA . ARG A 1 88 ? 18.856 4.016 -19.200 1.00 95.88 88 ARG A CA 1
ATOM 670 C C . ARG A 1 88 ? 18.802 2.494 -19.061 1.00 95.88 88 ARG A C 1
ATOM 672 O O . ARG A 1 88 ? 18.007 1.852 -19.736 1.00 95.88 88 ARG A O 1
ATOM 679 N N . ASN A 1 89 ? 19.607 1.924 -18.165 1.00 94.88 89 ASN A N 1
ATOM 680 C CA . ASN A 1 89 ? 19.622 0.486 -17.884 1.00 94.88 89 ASN A CA 1
ATOM 681 C C . ASN A 1 89 ? 18.671 0.083 -16.744 1.00 94.88 89 ASN A C 1
ATOM 683 O O . ASN A 1 89 ? 18.662 -1.078 -16.341 1.00 94.88 89 ASN A O 1
ATOM 687 N N . VAL A 1 90 ? 17.908 1.027 -16.188 1.00 94.38 90 VAL A N 1
ATOM 688 C CA . VAL A 1 90 ? 17.010 0.790 -15.057 1.00 94.38 90 VAL A CA 1
ATOM 689 C C . VAL A 1 90 ? 15.572 0.682 -15.571 1.00 94.38 90 VAL A C 1
ATOM 691 O O . VAL A 1 90 ? 15.097 1.611 -16.228 1.00 94.38 90 VAL A O 1
ATOM 694 N N . PRO A 1 91 ? 14.859 -0.419 -15.278 1.00 94.00 91 PRO A N 1
ATOM 695 C CA . PRO A 1 91 ? 13.439 -0.542 -15.586 1.00 94.00 91 PRO A CA 1
ATOM 696 C C . PRO A 1 91 ? 12.587 0.562 -14.932 1.00 94.00 91 PRO A C 1
ATOM 698 O O . PRO A 1 91 ? 12.880 0.937 -13.791 1.00 94.00 91 PRO A O 1
ATOM 701 N N . PRO A 1 92 ? 11.499 1.033 -15.574 1.00 94.38 92 PRO A N 1
ATOM 702 C CA . PRO A 1 92 ? 10.591 2.048 -15.035 1.00 94.38 92 PRO A CA 1
ATOM 703 C C . PRO A 1 92 ? 10.185 1.832 -13.572 1.00 94.38 92 PRO A C 1
ATOM 705 O O . PRO A 1 92 ? 10.395 2.704 -12.727 1.00 94.38 92 PRO A O 1
ATOM 708 N N . HIS A 1 93 ? 9.708 0.630 -13.237 1.00 91.06 93 HIS A N 1
ATOM 709 C CA . HIS A 1 93 ? 9.252 0.273 -11.888 1.00 91.06 93 HIS A CA 1
ATOM 710 C C . HIS A 1 93 ? 10.368 0.271 -10.830 1.00 91.06 93 HIS A C 1
ATOM 712 O O . HIS A 1 93 ? 10.082 0.315 -9.632 1.00 91.06 93 HIS A O 1
ATOM 718 N N . ALA A 1 94 ? 11.635 0.216 -11.252 1.00 92.00 94 ALA A N 1
ATOM 719 C CA . ALA A 1 94 ? 12.812 0.177 -10.388 1.00 92.00 94 ALA A CA 1
ATOM 720 C C . ALA A 1 94 ? 13.520 1.541 -10.251 1.00 92.00 94 ALA A C 1
ATOM 722 O O . ALA A 1 94 ? 14.411 1.682 -9.408 1.00 92.00 94 ALA A O 1
ATOM 723 N N . LEU A 1 95 ? 13.124 2.567 -11.016 1.00 94.44 95 LEU A N 1
ATOM 724 C CA . LEU A 1 95 ? 13.784 3.881 -10.998 1.00 94.44 95 LEU A CA 1
ATOM 725 C C . LEU A 1 95 ? 13.736 4.561 -9.629 1.00 94.44 95 LEU A C 1
ATOM 727 O O . LEU A 1 95 ? 14.729 5.137 -9.188 1.00 94.44 95 LEU A O 1
ATOM 731 N N . SER A 1 96 ? 12.613 4.460 -8.914 1.00 93.56 96 SER A N 1
ATOM 732 C CA . SER A 1 96 ? 12.505 5.032 -7.565 1.00 93.56 96 SER A CA 1
ATOM 733 C C . SER A 1 96 ? 13.545 4.419 -6.617 1.00 93.56 96 SER A C 1
ATOM 735 O O . SER A 1 96 ? 14.287 5.129 -5.933 1.00 93.56 96 SER A O 1
ATOM 737 N N . ALA A 1 97 ? 13.675 3.089 -6.647 1.00 91.56 97 ALA A N 1
ATOM 738 C CA . ALA A 1 97 ? 14.650 2.361 -5.843 1.00 91.56 97 ALA A CA 1
ATOM 739 C C . ALA A 1 97 ? 16.096 2.715 -6.225 1.00 91.56 97 ALA A C 1
ATOM 741 O O . ALA A 1 97 ? 16.937 2.876 -5.340 1.00 91.56 97 ALA A O 1
ATOM 742 N N . PHE A 1 98 ? 16.382 2.920 -7.514 1.00 94.19 98 PHE A N 1
ATOM 743 C CA . PHE A 1 98 ? 17.699 3.352 -7.988 1.00 94.19 98 PHE A CA 1
ATOM 744 C C . PHE A 1 98 ? 18.161 4.675 -7.346 1.00 94.19 98 PHE A C 1
ATOM 746 O O . PHE A 1 98 ? 19.316 4.785 -6.919 1.00 94.19 98 PHE A O 1
ATOM 753 N N . TYR A 1 99 ? 17.264 5.657 -7.194 1.00 95.44 99 TYR A N 1
ATOM 754 C CA . TYR A 1 99 ? 17.590 6.941 -6.556 1.00 95.44 99 TYR A CA 1
ATOM 755 C C . TYR A 1 99 ? 17.550 6.918 -5.028 1.00 95.44 99 TYR A C 1
ATOM 757 O O . TYR A 1 99 ? 18.209 7.748 -4.396 1.00 95.44 99 TYR A O 1
ATOM 765 N N . VAL A 1 100 ? 16.784 6.011 -4.421 1.00 94.94 100 VAL A N 1
ATOM 766 C CA . VAL A 1 100 ? 16.556 6.000 -2.969 1.00 94.94 100 VAL A CA 1
ATOM 767 C C . VAL A 1 100 ? 17.387 4.929 -2.266 1.00 94.94 100 VAL A C 1
ATOM 769 O O . VAL A 1 100 ? 18.161 5.256 -1.370 1.00 94.94 100 VAL A O 1
ATOM 772 N N . GLU A 1 101 ? 17.258 3.654 -2.642 1.00 90.94 101 GLU A N 1
ATOM 773 C CA . GLU A 1 101 ? 17.780 2.528 -1.852 1.00 90.94 101 GLU A CA 1
ATOM 774 C C . GLU A 1 101 ? 19.300 2.570 -1.700 1.00 90.94 101 GLU A C 1
ATOM 776 O O . GLU A 1 101 ? 19.818 2.407 -0.595 1.00 90.94 101 GLU A O 1
ATOM 781 N N . GLN A 1 102 ? 20.015 2.846 -2.794 1.00 84.56 102 GLN A N 1
ATOM 782 C CA . GLN A 1 102 ? 21.483 2.900 -2.810 1.00 84.56 102 GLN A CA 1
ATOM 783 C C . GLN A 1 102 ? 22.051 4.016 -1.924 1.00 84.56 102 GLN A C 1
ATOM 785 O O . GLN A 1 102 ? 23.218 3.979 -1.544 1.00 84.56 102 GLN A O 1
ATOM 790 N N . ARG A 1 103 ? 21.225 5.016 -1.609 1.00 93.38 103 ARG A N 1
ATOM 791 C CA . ARG A 1 103 ? 21.598 6.235 -0.886 1.00 93.38 103 ARG A CA 1
ATOM 792 C C . ARG A 1 103 ? 20.880 6.352 0.457 1.00 93.38 103 ARG A C 1
ATOM 794 O O . ARG A 1 103 ? 20.963 7.392 1.100 1.00 93.38 103 ARG A O 1
ATOM 801 N N . ASN A 1 104 ? 20.175 5.300 0.874 1.00 93.88 104 ASN A N 1
ATOM 802 C CA . ASN A 1 104 ? 19.481 5.254 2.150 1.00 93.88 104 ASN A CA 1
ATOM 803 C C . ASN A 1 104 ? 20.502 5.222 3.306 1.00 93.88 104 ASN A C 1
ATOM 805 O O . ASN A 1 104 ? 21.226 4.225 3.433 1.00 93.88 104 ASN A O 1
ATOM 809 N N . PRO A 1 105 ? 20.553 6.256 4.170 1.00 93.38 105 PRO A N 1
ATOM 810 C CA . PRO A 1 105 ? 21.525 6.317 5.258 1.00 93.38 105 PRO A CA 1
ATOM 811 C C . PRO A 1 105 ? 21.147 5.422 6.449 1.00 93.38 105 PRO A C 1
ATOM 813 O O . PRO A 1 105 ? 21.972 5.200 7.333 1.00 93.38 105 PRO A O 1
ATOM 816 N N . PHE A 1 106 ? 19.922 4.888 6.492 1.00 94.12 106 PHE A N 1
ATOM 817 C CA . PHE A 1 106 ? 19.413 4.167 7.654 1.00 94.12 106 PHE A CA 1
ATOM 818 C C . PHE A 1 106 ? 19.656 2.657 7.558 1.00 94.12 106 PHE A C 1
ATOM 820 O O . PHE A 1 106 ? 19.481 2.010 6.518 1.00 94.12 106 PHE A O 1
ATOM 827 N N . ALA A 1 107 ? 20.082 2.074 8.679 1.00 89.12 107 ALA A N 1
ATOM 828 C CA . ALA A 1 107 ? 20.337 0.641 8.799 1.00 89.12 107 ALA A CA 1
ATOM 829 C C . ALA A 1 107 ? 19.179 -0.118 9.460 1.00 89.12 107 ALA A C 1
ATOM 831 O O . ALA A 1 107 ? 19.097 -1.338 9.291 1.00 89.12 107 ALA A O 1
ATOM 832 N N . ASP A 1 108 ? 18.328 0.583 10.208 1.00 90.75 108 ASP A N 1
ATOM 833 C CA . ASP A 1 108 ? 17.239 0.042 11.016 1.00 90.75 108 ASP A CA 1
ATOM 834 C C . ASP A 1 108 ? 16.177 1.118 11.305 1.00 90.75 108 ASP A C 1
ATOM 836 O O . ASP A 1 108 ? 16.348 2.300 11.006 1.00 90.75 108 ASP A O 1
ATOM 840 N N . PHE A 1 109 ? 15.061 0.708 11.908 1.00 91.19 109 PHE A N 1
ATOM 841 C CA . PHE A 1 109 ? 14.000 1.640 12.287 1.00 91.19 109 PHE A CA 1
ATOM 842 C C . PHE A 1 109 ? 14.363 2.547 13.466 1.00 91.19 109 PHE A C 1
ATOM 844 O O . PHE A 1 109 ? 13.729 3.582 13.625 1.00 91.19 109 PHE A O 1
ATOM 851 N N . HIS A 1 110 ? 15.352 2.192 14.292 1.00 92.94 110 HIS A N 1
ATOM 852 C CA . HIS A 1 110 ? 15.734 3.035 15.425 1.00 92.94 110 HIS A CA 1
ATOM 853 C C . HIS A 1 110 ? 16.401 4.326 14.936 1.00 92.94 110 HIS A C 1
ATOM 855 O O . HIS A 1 110 ? 15.987 5.418 15.313 1.00 92.94 110 HIS A O 1
ATOM 861 N N . SER A 1 111 ? 17.364 4.198 14.023 1.00 93.19 111 SER A N 1
ATOM 862 C CA . SER A 1 111 ? 18.017 5.324 13.350 1.00 93.19 111 SER A CA 1
ATOM 863 C C . SER A 1 111 ? 17.042 6.136 12.492 1.00 93.19 111 SER A C 1
ATOM 865 O O . SER A 1 111 ? 17.065 7.365 12.550 1.00 93.19 111 SER A O 1
ATOM 867 N N . LEU A 1 112 ? 16.138 5.474 11.760 1.00 93.38 112 LEU A N 1
ATOM 868 C CA . LEU A 1 112 ? 15.105 6.134 10.948 1.00 93.38 112 LEU A CA 1
ATOM 869 C C . LEU A 1 112 ? 14.118 6.967 11.789 1.00 93.38 112 LEU A C 1
ATOM 871 O O . LEU A 1 112 ? 13.645 7.997 11.328 1.00 93.38 112 LEU A O 1
ATOM 875 N N . LEU A 1 113 ? 13.783 6.525 13.004 1.00 92.94 113 LEU A N 1
ATOM 876 C CA . LEU A 1 113 ? 12.842 7.220 13.896 1.00 92.94 113 LEU A CA 1
ATOM 877 C C . LEU A 1 113 ? 13.530 8.205 14.855 1.00 92.94 113 LEU A C 1
ATOM 879 O O . LEU A 1 113 ? 12.876 8.755 15.740 1.00 92.94 113 LEU A O 1
ATOM 883 N N . SER A 1 114 ? 14.841 8.406 14.712 1.00 94.88 114 SER A N 1
ATOM 884 C CA . SER A 1 114 ? 15.592 9.372 15.514 1.00 94.88 114 SER A CA 1
ATOM 885 C C . SER A 1 114 ? 15.328 10.809 15.061 1.00 94.88 114 SER A C 1
ATOM 887 O O . SER A 1 114 ? 14.973 11.054 13.909 1.00 94.88 114 SER A O 1
ATOM 889 N N . GLU A 1 115 ? 15.574 11.783 15.940 1.00 92.75 115 GLU A N 1
ATOM 890 C CA . GLU A 1 115 ? 15.427 13.207 15.602 1.00 92.75 115 GLU A CA 1
ATOM 891 C C . GLU A 1 115 ? 16.320 13.629 14.429 1.00 92.75 115 GLU A C 1
ATOM 893 O O . GLU A 1 115 ? 15.920 14.464 13.626 1.00 92.75 115 GLU A O 1
ATOM 898 N N . VAL A 1 116 ? 17.491 13.005 14.260 1.00 91.94 116 VAL A N 1
ATOM 899 C CA . VAL A 1 116 ? 18.410 13.293 13.145 1.00 91.94 116 VAL A CA 1
ATOM 900 C C . VAL A 1 116 ? 17.759 12.999 11.791 1.00 91.94 116 VAL A C 1
ATOM 902 O O . VAL A 1 116 ? 18.073 13.657 10.800 1.00 91.94 116 VAL A O 1
ATOM 905 N N . ALA A 1 117 ? 16.814 12.057 11.728 1.00 95.69 117 ALA A N 1
ATOM 906 C CA . ALA A 1 117 ? 16.138 11.707 10.487 1.00 95.69 117 ALA A CA 1
ATOM 907 C C . ALA A 1 117 ? 15.279 12.849 9.915 1.00 95.69 117 ALA A C 1
ATOM 909 O O . ALA A 1 117 ? 15.041 12.863 8.707 1.00 95.69 117 ALA A O 1
ATOM 910 N N . ILE A 1 118 ? 14.898 13.841 10.736 1.00 94.50 118 ILE A N 1
ATOM 911 C CA . ILE A 1 118 ? 14.138 15.029 10.310 1.00 94.50 118 ILE A CA 1
ATOM 912 C C . ILE A 1 118 ? 14.850 15.805 9.192 1.00 94.50 118 ILE A C 1
ATOM 914 O O . ILE A 1 118 ? 14.200 16.429 8.361 1.00 94.50 118 ILE A O 1
ATOM 918 N N . GLN A 1 119 ? 16.185 15.724 9.102 1.00 95.38 119 GLN A N 1
ATOM 919 C CA . GLN A 1 119 ? 16.946 16.374 8.029 1.00 95.38 119 GLN A CA 1
ATOM 920 C C . GLN A 1 119 ? 16.601 15.819 6.636 1.00 95.38 119 GLN A C 1
ATOM 922 O O . GLN A 1 119 ? 16.909 16.452 5.628 1.00 95.38 119 GLN A O 1
ATOM 927 N N . HIS A 1 120 ? 15.993 14.629 6.581 1.00 96.06 120 HIS A N 1
ATOM 928 C CA . HIS A 1 120 ? 15.498 13.976 5.373 1.00 96.06 120 HIS A CA 1
ATOM 929 C C . HIS A 1 120 ? 13.986 14.153 5.184 1.00 96.06 120 HIS A C 1
ATOM 931 O O . HIS A 1 120 ? 13.420 13.552 4.273 1.00 96.06 120 HIS A O 1
ATOM 937 N N . ASP A 1 121 ? 13.322 14.963 6.011 1.00 95.31 121 ASP A N 1
ATOM 938 C CA . ASP A 1 121 ? 11.894 15.235 5.878 1.00 95.31 121 ASP A CA 1
ATOM 939 C C . ASP A 1 121 ? 11.628 16.384 4.894 1.00 95.31 121 ASP A C 1
ATOM 941 O O . ASP A 1 121 ? 11.283 17.508 5.250 1.00 95.31 121 ASP A O 1
ATOM 945 N N . PHE A 1 122 ? 11.870 16.105 3.617 1.00 97.12 122 PHE A N 1
ATOM 946 C CA . PHE A 1 122 ? 11.599 17.008 2.500 1.00 97.12 122 PHE A CA 1
ATOM 947 C C . PHE A 1 122 ? 11.135 16.211 1.278 1.00 97.12 122 PHE A C 1
ATOM 949 O O . PHE A 1 122 ? 11.280 14.987 1.238 1.00 97.12 122 PHE A O 1
ATOM 956 N N . SER A 1 123 ? 10.575 16.888 0.272 1.00 97.75 123 SER A N 1
ATOM 957 C CA . SER A 1 123 ? 9.908 16.215 -0.847 1.00 97.75 123 SER A CA 1
ATOM 958 C C . SER A 1 123 ? 10.827 15.282 -1.644 1.00 97.75 123 SER A C 1
ATOM 960 O O . SER A 1 123 ? 12.011 15.562 -1.870 1.00 97.75 123 SER A O 1
ATOM 962 N N . LEU A 1 124 ? 10.264 14.175 -2.129 1.00 97.44 124 LEU A N 1
ATOM 963 C CA . LEU A 1 124 ? 10.944 13.233 -3.008 1.00 97.44 124 LEU A CA 1
ATOM 964 C C . LEU A 1 124 ? 11.367 13.921 -4.310 1.00 97.44 124 LEU A C 1
ATOM 966 O O . LEU A 1 124 ? 12.445 13.632 -4.822 1.00 97.44 124 LEU A O 1
ATOM 970 N N . LYS A 1 125 ? 10.600 14.901 -4.803 1.00 97.81 125 LYS A N 1
ATOM 971 C CA . LYS A 1 125 ? 11.016 15.735 -5.939 1.00 97.81 125 LYS A CA 1
ATOM 972 C C . LYS A 1 125 ? 12.332 16.465 -5.667 1.00 97.81 125 LYS A C 1
ATOM 974 O O . LYS A 1 125 ? 13.247 16.417 -6.489 1.00 97.81 125 LYS A O 1
ATOM 979 N N . THR A 1 126 ? 12.453 17.105 -4.502 1.00 98.25 126 THR A N 1
ATOM 980 C CA . THR A 1 126 ? 13.687 17.795 -4.095 1.00 98.25 126 THR A CA 1
ATOM 981 C C . THR A 1 126 ? 14.851 16.812 -3.989 1.00 98.25 126 THR A C 1
ATOM 983 O O . THR A 1 126 ? 15.967 17.126 -4.403 1.00 98.25 126 THR A O 1
ATOM 986 N N . TRP A 1 127 ? 14.602 15.605 -3.474 1.00 98.06 127 TRP A N 1
ATOM 987 C CA . TRP A 1 127 ? 15.605 14.542 -3.450 1.00 98.06 127 TRP A CA 1
ATOM 988 C C . TRP A 1 127 ? 16.082 14.165 -4.856 1.00 98.06 127 TRP A C 1
ATOM 990 O O . TRP A 1 127 ? 17.284 14.188 -5.108 1.00 98.06 127 TRP A O 1
ATOM 1000 N N . LEU A 1 128 ? 15.163 13.875 -5.779 1.00 97.62 128 LEU A N 1
ATOM 1001 C CA . LEU A 1 128 ? 15.489 13.485 -7.154 1.00 97.62 128 LEU A CA 1
ATOM 1002 C C . LEU A 1 128 ? 16.301 14.564 -7.879 1.00 97.62 128 LEU A C 1
ATOM 1004 O O . LEU A 1 128 ? 17.316 14.247 -8.499 1.00 97.62 128 LEU A O 1
ATOM 1008 N N . ALA A 1 129 ? 15.930 15.838 -7.715 1.00 97.50 129 ALA A N 1
ATOM 1009 C CA . ALA A 1 129 ? 16.690 16.960 -8.259 1.00 97.50 129 ALA A CA 1
ATOM 1010 C C . ALA A 1 129 ? 18.128 17.005 -7.709 1.00 97.50 129 ALA A C 1
ATOM 1012 O O . ALA A 1 129 ? 19.081 17.145 -8.474 1.00 97.50 129 ALA A O 1
ATOM 1013 N N . ARG A 1 130 ? 18.311 16.813 -6.393 1.00 97.12 130 ARG A N 1
ATOM 1014 C CA . ARG A 1 130 ? 19.645 16.757 -5.761 1.00 97.12 130 ARG A CA 1
ATOM 1015 C C . ARG A 1 130 ? 20.483 15.570 -6.234 1.00 97.12 130 ARG A C 1
ATOM 1017 O O . ARG A 1 130 ? 21.704 15.673 -6.254 1.00 97.12 130 ARG A O 1
ATOM 1024 N N . GLN A 1 131 ? 19.846 14.459 -6.600 1.00 96.62 131 GLN A N 1
ATOM 1025 C CA . GLN A 1 131 ? 20.528 13.276 -7.133 1.00 96.62 131 GLN A CA 1
ATOM 1026 C C . GLN A 1 131 ? 20.765 13.335 -8.649 1.00 96.62 131 GLN A C 1
ATOM 1028 O O . GLN A 1 131 ? 21.297 12.377 -9.209 1.00 96.62 131 GLN A O 1
ATOM 1033 N N . GLY A 1 132 ? 20.385 14.432 -9.312 1.00 96.06 132 GLY A N 1
ATOM 1034 C CA . GLY A 1 132 ? 20.560 14.594 -10.753 1.00 96.06 132 GLY A CA 1
ATOM 1035 C C . GLY A 1 132 ? 19.685 13.650 -11.577 1.00 96.06 132 GLY A C 1
ATOM 1036 O O . GLY A 1 132 ? 20.115 13.205 -12.638 1.00 96.06 132 GLY A O 1
ATOM 1037 N N . ALA A 1 133 ? 18.489 13.306 -11.087 1.00 97.06 133 ALA A N 1
ATOM 1038 C CA . ALA A 1 133 ? 17.530 12.538 -11.874 1.00 97.06 133 ALA A CA 1
ATOM 1039 C C . ALA A 1 133 ? 17.156 13.291 -13.153 1.00 97.06 133 ALA A C 1
ATOM 1041 O O . ALA A 1 133 ? 16.909 14.501 -13.107 1.00 97.06 133 ALA A O 1
ATOM 1042 N N . SER A 1 134 ? 17.092 12.596 -14.293 1.00 97.19 134 SER A N 1
ATOM 1043 C CA . SER A 1 134 ? 16.642 13.252 -15.519 1.00 97.19 134 SER A CA 1
ATOM 1044 C C . SER A 1 134 ? 15.173 13.689 -15.401 1.00 97.19 134 SER A C 1
ATOM 1046 O O . SER A 1 134 ? 14.409 13.148 -14.586 1.00 97.19 134 SER A O 1
ATOM 1048 N N . PRO A 1 135 ? 14.723 14.648 -16.233 1.00 96.62 135 PRO A N 1
ATOM 1049 C CA . PRO A 1 135 ? 13.310 15.013 -16.287 1.00 96.62 135 PRO A CA 1
ATOM 1050 C C . PRO A 1 135 ? 12.405 13.806 -16.567 1.00 96.62 135 PRO A C 1
ATOM 1052 O O . PRO A 1 135 ? 11.331 13.694 -15.979 1.00 96.62 135 PRO A O 1
ATOM 1055 N N . PHE A 1 136 ? 12.859 12.872 -17.410 1.00 96.69 136 PHE A N 1
ATOM 1056 C CA . PHE A 1 136 ? 12.084 11.684 -17.750 1.00 96.69 136 PHE A CA 1
ATOM 1057 C C . PHE A 1 136 ? 12.064 10.652 -16.615 1.00 96.69 136 PHE A C 1
ATOM 1059 O O . PHE A 1 136 ? 11.013 10.080 -16.344 1.00 96.69 136 PHE A O 1
ATOM 1066 N N . ALA A 1 137 ? 13.167 10.482 -15.875 1.00 97.19 137 ALA A N 1
ATOM 1067 C CA . ALA A 1 137 ? 13.168 9.668 -14.660 1.00 97.19 137 ALA A CA 1
ATOM 1068 C C . ALA A 1 137 ? 12.209 10.238 -13.608 1.00 97.19 137 ALA A C 1
ATOM 1070 O O . ALA A 1 137 ? 11.423 9.502 -13.019 1.00 97.19 137 ALA A O 1
ATOM 1071 N N . THR A 1 138 ? 12.230 11.558 -13.408 1.00 97.06 138 THR A N 1
ATOM 1072 C CA . THR A 1 138 ? 11.317 12.241 -12.479 1.00 97.06 138 THR A CA 1
ATOM 1073 C C . THR A 1 138 ? 9.857 12.010 -12.871 1.00 97.06 138 THR A C 1
ATOM 1075 O O . THR A 1 138 ? 9.042 11.707 -12.003 1.00 97.06 138 THR A O 1
ATOM 1078 N N . GLN A 1 139 ? 9.536 12.088 -14.167 1.00 95.81 139 GLN A N 1
ATOM 1079 C CA . GLN A 1 139 ? 8.201 11.785 -14.680 1.00 95.81 139 GLN A CA 1
ATOM 1080 C C . GLN A 1 139 ? 7.794 10.332 -14.383 1.00 95.81 139 GLN A C 1
ATOM 1082 O O . GLN A 1 139 ? 6.790 10.117 -13.714 1.00 95.81 139 GLN A O 1
ATOM 1087 N N . ILE A 1 140 ? 8.600 9.346 -14.794 1.00 95.75 140 ILE A N 1
ATOM 1088 C CA . ILE A 1 140 ? 8.281 7.922 -14.588 1.00 95.75 140 ILE A CA 1
ATOM 1089 C C . ILE A 1 140 ? 8.100 7.590 -13.101 1.00 95.75 140 ILE A C 1
ATOM 1091 O O . ILE A 1 140 ? 7.204 6.825 -12.737 1.00 95.75 140 ILE A O 1
ATOM 1095 N N . ILE A 1 141 ? 8.938 8.152 -12.223 1.00 95.69 141 ILE A N 1
ATOM 1096 C CA . ILE A 1 141 ? 8.828 7.918 -10.778 1.00 95.69 141 ILE A CA 1
ATOM 1097 C C . ILE A 1 141 ? 7.540 8.540 -10.232 1.00 95.69 141 ILE A C 1
ATOM 1099 O O . ILE A 1 141 ? 6.891 7.915 -9.396 1.00 95.69 141 ILE A O 1
ATOM 1103 N N . ASN A 1 142 ? 7.154 9.734 -10.695 1.00 95.44 142 ASN A N 1
ATOM 1104 C CA . ASN A 1 142 ? 5.888 10.355 -10.311 1.00 95.44 142 ASN A CA 1
ATOM 1105 C C . ASN A 1 142 ? 4.686 9.510 -10.748 1.00 95.44 142 ASN A C 1
ATOM 1107 O O . ASN A 1 142 ? 3.800 9.242 -9.941 1.00 95.44 142 ASN A O 1
ATOM 1111 N N . ASP A 1 143 ? 4.693 9.047 -11.996 1.00 92.56 143 ASP A N 1
ATOM 1112 C CA . ASP A 1 143 ? 3.607 8.247 -12.566 1.00 92.56 143 ASP A CA 1
ATOM 1113 C C . ASP A 1 143 ? 3.489 6.894 -11.841 1.00 92.56 143 ASP A C 1
ATOM 1115 O O . ASP A 1 143 ? 2.397 6.478 -11.462 1.00 92.56 143 ASP A O 1
ATOM 1119 N N . SER A 1 144 ? 4.628 6.266 -11.523 1.00 91.19 144 SER A N 1
ATOM 1120 C CA . SER A 1 144 ? 4.680 5.019 -10.742 1.00 91.19 144 SER A CA 1
ATOM 1121 C C . SER A 1 144 ? 4.219 5.188 -9.292 1.00 91.19 144 SER A C 1
ATOM 1123 O O . SER A 1 144 ? 3.691 4.249 -8.696 1.00 91.19 144 SER A O 1
ATOM 1125 N N . LEU A 1 145 ? 4.469 6.354 -8.691 1.00 90.06 145 LEU A N 1
ATOM 1126 C CA . LEU A 1 145 ? 4.049 6.666 -7.325 1.00 90.06 145 LEU A CA 1
ATOM 1127 C C . LEU A 1 145 ? 2.533 6.895 -7.249 1.00 90.06 145 LEU A C 1
ATOM 1129 O O . LEU A 1 145 ? 1.901 6.521 -6.258 1.00 90.06 145 LEU A O 1
ATOM 1133 N N . GLY A 1 146 ? 1.959 7.495 -8.294 1.00 87.94 146 GLY A N 1
ATOM 1134 C CA . GLY A 1 146 ? 0.561 7.894 -8.338 1.00 87.94 146 GLY A CA 1
ATOM 1135 C C . GLY A 1 146 ? 0.273 9.063 -7.394 1.00 87.94 146 GLY A C 1
ATOM 1136 O O . GLY A 1 146 ? 1.049 10.009 -7.287 1.00 87.94 146 GLY A O 1
ATOM 1137 N N . ALA A 1 147 ? -0.873 9.017 -6.714 1.00 85.81 147 ALA A N 1
ATOM 1138 C CA . ALA A 1 147 ? -1.249 10.026 -5.728 1.00 85.81 147 ALA A CA 1
ATOM 1139 C C . ALA A 1 147 ? -0.938 9.546 -4.296 1.00 85.81 147 ALA A C 1
ATOM 1141 O O . ALA A 1 147 ? -1.328 8.427 -3.943 1.00 85.81 147 ALA A O 1
ATOM 1142 N N . PRO A 1 148 ? -0.366 10.392 -3.418 1.00 88.62 148 PRO A N 1
ATOM 1143 C CA . PRO A 1 148 ? 0.075 11.772 -3.663 1.00 88.62 148 PRO A CA 1
ATOM 1144 C C . PRO A 1 148 ? 1.382 11.856 -4.476 1.00 88.62 148 PRO A C 1
ATOM 1146 O O . PRO A 1 148 ? 2.174 10.918 -4.462 1.00 88.62 148 PRO A O 1
ATOM 1149 N N . ASP A 1 149 ? 1.593 12.984 -5.160 1.00 91.75 149 ASP A N 1
ATOM 1150 C CA . ASP A 1 149 ? 2.726 13.192 -6.072 1.00 91.75 149 ASP A CA 1
ATOM 1151 C C . ASP A 1 149 ? 4.080 13.394 -5.354 1.00 91.75 149 ASP A C 1
ATOM 1153 O O . ASP A 1 149 ? 4.182 13.435 -4.121 1.00 91.75 149 ASP A O 1
ATOM 1157 N N . LEU A 1 150 ? 5.146 13.546 -6.148 1.00 95.31 150 LEU A N 1
ATOM 1158 C CA . LEU A 1 150 ? 6.517 13.714 -5.656 1.00 95.31 150 LEU A CA 1
ATOM 1159 C C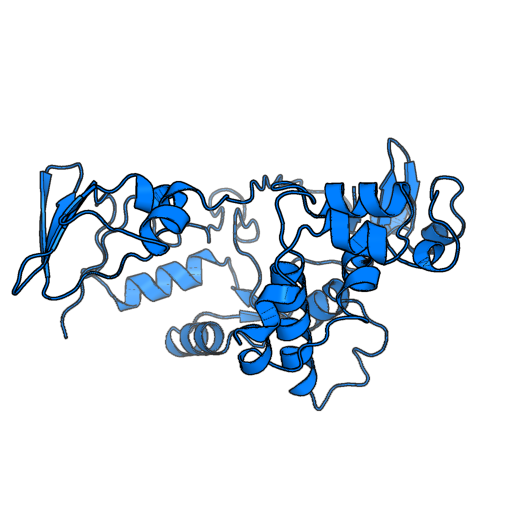 . LEU A 1 150 ? 6.751 14.932 -4.748 1.00 95.31 150 LEU A C 1
ATOM 1161 O O . LEU A 1 150 ? 7.741 14.932 -4.011 1.00 95.31 150 LEU A O 1
ATOM 1165 N N . GLU A 1 151 ? 5.922 15.975 -4.820 1.00 95.12 151 GLU A N 1
ATOM 1166 C CA . GLU A 1 151 ? 6.053 17.158 -3.956 1.00 95.12 151 GLU A CA 1
ATOM 1167 C C . GLU A 1 151 ? 5.525 16.881 -2.552 1.00 95.12 151 GLU A C 1
ATOM 1169 O O . GLU A 1 151 ? 6.037 17.413 -1.568 1.00 95.12 151 GLU A O 1
ATOM 1174 N N . LEU A 1 152 ? 4.507 16.028 -2.463 1.00 92.62 152 LEU A N 1
ATOM 1175 C CA . LEU A 1 152 ? 3.784 15.744 -1.230 1.00 92.62 152 LEU A CA 1
ATOM 1176 C C . LEU A 1 152 ? 4.312 14.513 -0.487 1.00 92.62 152 LEU A C 1
ATOM 1178 O O . LEU A 1 152 ? 3.990 14.317 0.687 1.00 92.62 152 LEU A O 1
ATOM 1182 N N . VAL A 1 153 ? 5.124 13.678 -1.138 1.00 93.88 153 VAL A N 1
ATOM 1183 C CA . VAL A 1 153 ? 5.786 12.541 -0.491 1.00 93.88 153 VAL A CA 1
ATOM 1184 C C . VAL A 1 153 ? 7.166 12.940 0.010 1.00 93.88 153 VAL A C 1
ATOM 1186 O O . VAL A 1 153 ? 8.034 13.323 -0.764 1.00 93.88 153 VAL A O 1
ATOM 1189 N N . SER A 1 154 ? 7.391 12.788 1.314 1.00 95.25 154 SER A N 1
ATOM 1190 C CA . SER A 1 154 ? 8.707 12.959 1.937 1.00 95.25 154 SER A CA 1
ATOM 1191 C C . SER A 1 154 ? 9.675 11.845 1.518 1.00 95.25 154 SER A C 1
ATOM 1193 O O . SER A 1 154 ? 9.308 10.667 1.501 1.00 95.25 154 SER A O 1
ATOM 1195 N N . VAL A 1 155 ? 10.941 12.168 1.235 1.00 97.06 155 VAL A N 1
ATOM 1196 C CA . VAL A 1 155 ? 11.966 11.142 0.970 1.00 97.06 155 VAL A CA 1
ATOM 1197 C C . VAL A 1 155 ? 12.200 10.250 2.193 1.00 97.06 155 VAL A C 1
ATOM 1199 O O . VAL A 1 155 ? 12.498 9.065 2.036 1.00 97.06 155 VAL A O 1
ATOM 1202 N N . LEU A 1 156 ? 11.959 10.748 3.411 1.00 96.19 156 LEU A N 1
ATOM 1203 C CA . LEU A 1 156 ? 12.035 9.935 4.624 1.00 96.19 156 LEU A CA 1
ATOM 1204 C C . LEU A 1 156 ? 11.051 8.752 4.592 1.00 96.19 156 LEU A C 1
ATOM 1206 O O . LEU A 1 156 ? 11.395 7.645 5.010 1.00 96.19 156 LEU A O 1
ATOM 1210 N N . ARG A 1 157 ? 9.860 8.933 4.000 1.00 93.94 157 ARG A N 1
ATOM 1211 C CA . ARG A 1 157 ? 8.894 7.843 3.773 1.00 93.94 157 ARG A CA 1
ATOM 1212 C C . ARG A 1 157 ? 9.455 6.772 2.835 1.00 93.94 157 ARG A C 1
ATOM 1214 O O . ARG A 1 157 ? 9.195 5.586 3.048 1.00 93.94 157 ARG A O 1
ATOM 1221 N N . MET A 1 158 ? 10.225 7.171 1.826 1.00 95.00 158 MET A N 1
ATOM 1222 C CA . MET A 1 158 ? 10.866 6.248 0.884 1.00 95.00 158 MET A CA 1
ATOM 1223 C C . MET A 1 158 ? 12.035 5.510 1.536 1.00 95.00 158 MET A C 1
ATOM 1225 O O . MET A 1 158 ? 12.167 4.296 1.382 1.00 95.00 158 MET A O 1
ATOM 1229 N N . PHE A 1 159 ? 12.836 6.207 2.346 1.00 96.50 159 PHE A N 1
ATOM 1230 C CA . PHE A 1 159 ? 13.869 5.573 3.160 1.00 96.50 159 PHE A CA 1
ATOM 1231 C C . PHE A 1 159 ? 13.295 4.586 4.173 1.00 96.50 159 PHE A C 1
ATOM 1233 O O . PHE A 1 159 ? 13.917 3.555 4.424 1.00 96.50 159 PHE A O 1
ATOM 1240 N N . GLN A 1 160 ? 12.098 4.831 4.707 1.00 94.75 160 GLN A N 1
ATOM 1241 C CA . GLN A 1 160 ? 11.406 3.863 5.554 1.00 94.75 160 GLN A CA 1
ATOM 1242 C C . GLN A 1 160 ? 11.128 2.549 4.809 1.00 94.75 160 GLN A C 1
ATOM 1244 O O . GLN A 1 160 ? 11.416 1.482 5.354 1.00 94.75 160 GLN A O 1
ATOM 1249 N N . GLU A 1 161 ? 10.618 2.600 3.569 1.00 91.56 161 GLU A N 1
ATOM 1250 C CA . GLU A 1 161 ? 10.412 1.384 2.762 1.00 91.56 161 GLU A CA 1
ATOM 1251 C C . GLU A 1 161 ? 11.730 0.692 2.417 1.00 91.56 161 GLU A C 1
ATOM 1253 O O . GLU A 1 161 ? 11.850 -0.520 2.599 1.00 91.56 161 GLU A O 1
ATOM 1258 N N . ALA A 1 162 ? 12.739 1.454 1.989 1.00 91.56 162 ALA A N 1
ATOM 1259 C CA . ALA A 1 162 ? 14.061 0.913 1.681 1.00 91.56 162 ALA A CA 1
ATOM 1260 C C . ALA A 1 162 ? 14.698 0.234 2.908 1.00 91.56 162 ALA A C 1
ATOM 1262 O O . ALA A 1 162 ? 15.291 -0.840 2.804 1.00 91.56 162 ALA A O 1
ATOM 1263 N N . THR A 1 163 ? 14.547 0.834 4.092 1.00 92.25 163 THR A N 1
ATOM 1264 C CA . THR A 1 163 ? 15.046 0.286 5.361 1.00 92.25 163 THR A CA 1
ATOM 1265 C C . THR A 1 163 ? 14.306 -0.988 5.731 1.00 92.25 163 THR A C 1
ATOM 1267 O O . THR A 1 163 ? 14.956 -1.983 6.056 1.00 92.25 163 THR A O 1
ATOM 1270 N N . ARG A 1 164 ? 12.968 -0.995 5.607 1.00 89.00 164 ARG A N 1
ATOM 1271 C CA . ARG A 1 164 ? 12.156 -2.202 5.792 1.00 89.00 164 ARG A CA 1
ATOM 1272 C C . ARG A 1 164 ? 12.705 -3.324 4.922 1.00 89.00 164 ARG A C 1
ATOM 1274 O O . ARG A 1 164 ? 13.109 -4.346 5.464 1.00 89.00 164 ARG A O 1
ATOM 1281 N N . LEU A 1 165 ? 12.803 -3.105 3.610 1.00 82.75 165 LEU A N 1
ATOM 1282 C CA . LEU A 1 165 ? 13.259 -4.107 2.646 1.00 82.75 165 LEU A CA 1
ATOM 1283 C C . LEU A 1 165 ? 14.677 -4.613 2.950 1.00 82.75 165 LEU A C 1
ATOM 1285 O O . LEU A 1 165 ? 14.919 -5.819 2.950 1.00 82.75 165 LEU A O 1
ATOM 1289 N N . LYS A 1 166 ? 15.609 -3.713 3.285 1.00 82.88 166 LYS A N 1
ATOM 1290 C CA . LYS A 1 166 ? 16.978 -4.066 3.694 1.00 82.88 166 LYS A CA 1
ATOM 1291 C C . LYS A 1 166 ? 16.993 -4.982 4.919 1.00 82.88 166 LYS A C 1
ATOM 1293 O O . LYS A 1 166 ? 17.765 -5.940 4.955 1.00 82.88 166 LYS A O 1
ATOM 1298 N N . MET A 1 167 ? 16.135 -4.721 5.906 1.00 82.69 167 MET A N 1
ATOM 1299 C CA . MET A 1 167 ? 15.989 -5.587 7.078 1.00 82.69 167 MET A CA 1
ATOM 1300 C C . MET A 1 167 ? 15.414 -6.959 6.705 1.00 82.69 167 MET A C 1
ATOM 1302 O O . MET A 1 167 ? 15.908 -7.965 7.210 1.00 82.69 167 MET A O 1
ATOM 1306 N N . GLU A 1 168 ? 14.444 -7.032 5.784 1.00 77.94 168 GLU A N 1
ATOM 1307 C CA . GLU A 1 168 ? 13.904 -8.319 5.315 1.00 77.94 168 GLU A CA 1
ATOM 1308 C C . GLU A 1 168 ? 14.993 -9.187 4.662 1.00 77.94 168 GLU A C 1
ATOM 1310 O O . GLU A 1 168 ? 15.034 -10.398 4.885 1.00 77.94 168 GLU A O 1
ATOM 1315 N N . LEU A 1 169 ? 15.915 -8.576 3.909 1.00 71.94 169 LEU A N 1
ATOM 1316 C CA . LEU A 1 169 ? 17.008 -9.278 3.225 1.00 71.94 169 LEU A CA 1
ATOM 1317 C C . LEU A 1 169 ? 18.088 -9.806 4.176 1.00 71.94 169 LEU A C 1
ATOM 1319 O O . LEU A 1 169 ? 18.624 -10.882 3.929 1.00 71.94 169 LEU A O 1
ATOM 1323 N N . ARG A 1 170 ? 18.393 -9.092 5.268 1.00 71.38 170 ARG A N 1
ATOM 1324 C CA . ARG A 1 170 ? 19.412 -9.511 6.255 1.00 71.38 170 ARG A CA 1
ATOM 1325 C C . ARG A 1 170 ? 19.077 -10.824 6.962 1.00 71.38 170 ARG A C 1
ATOM 1327 O O . ARG A 1 170 ? 19.971 -11.485 7.468 1.00 71.38 170 ARG A O 1
ATOM 1334 N N . THR A 1 171 ? 17.805 -11.204 6.997 1.00 64.06 171 THR A N 1
ATOM 1335 C CA . THR A 1 171 ? 17.347 -12.442 7.647 1.00 64.06 171 THR A CA 1
ATOM 1336 C C . THR A 1 171 ? 17.527 -13.702 6.783 1.00 64.06 171 THR A C 1
ATOM 1338 O O . THR A 1 171 ? 17.004 -14.757 7.134 1.00 64.06 171 THR A O 1
ATOM 1341 N N . ARG A 1 172 ? 18.221 -13.613 5.635 1.00 60.62 172 ARG A N 1
ATOM 1342 C CA . ARG A 1 172 ? 18.347 -14.713 4.665 1.00 60.62 172 ARG A CA 1
ATOM 1343 C C . ARG A 1 172 ? 19.701 -15.428 4.727 1.00 60.62 172 ARG A C 1
ATOM 1345 O O . ARG A 1 172 ? 20.731 -14.814 4.483 1.00 60.62 172 ARG A O 1
ATOM 1352 N N . GLU A 1 173 ? 19.641 -16.754 4.884 1.00 50.47 173 GLU A N 1
ATOM 1353 C CA . GLU A 1 173 ? 20.660 -17.726 4.437 1.00 50.47 173 GLU A CA 1
ATOM 1354 C C . GLU A 1 173 ? 20.587 -18.003 2.915 1.00 50.47 173 GLU A C 1
ATOM 1356 O O . GLU A 1 173 ? 21.503 -18.579 2.347 1.00 50.47 173 GLU A O 1
ATOM 1361 N N . SER A 1 174 ? 19.532 -17.562 2.212 1.00 54.69 174 SER A N 1
ATOM 1362 C CA . SER A 1 174 ? 19.282 -17.857 0.785 1.00 54.69 174 SER A CA 1
ATOM 1363 C C . SER A 1 174 ? 19.684 -16.714 -0.167 1.00 54.69 174 SER A C 1
ATOM 1365 O O . SER A 1 174 ? 18.914 -16.331 -1.049 1.00 54.69 174 SER A O 1
ATOM 1367 N N . ALA A 1 175 ? 20.835 -16.077 0.056 1.00 60.28 175 ALA A N 1
ATOM 1368 C CA . ALA A 1 175 ? 21.234 -14.871 -0.681 1.00 60.28 175 ALA A CA 1
ATOM 1369 C C . ALA A 1 175 ? 21.500 -15.102 -2.185 1.00 60.28 175 ALA A C 1
ATOM 1371 O O . ALA A 1 175 ? 21.437 -14.142 -2.955 1.00 60.28 175 ALA A O 1
ATOM 1372 N N . GLU A 1 176 ? 21.772 -16.339 -2.612 1.00 65.31 176 GLU A N 1
ATOM 1373 C CA . GLU A 1 176 ? 22.170 -16.635 -3.995 1.00 65.31 176 GLU A CA 1
ATOM 1374 C C . GLU A 1 176 ? 21.017 -16.494 -5.002 1.00 65.31 176 GLU A C 1
ATOM 1376 O O . GLU A 1 176 ? 21.147 -15.707 -5.938 1.00 65.31 176 GLU A O 1
ATOM 1381 N N . ASP A 1 177 ? 19.857 -17.122 -4.766 1.00 68.75 177 ASP A N 1
ATOM 1382 C CA . ASP A 1 177 ? 18.702 -17.112 -5.696 1.00 68.75 177 ASP A CA 1
ATOM 1383 C C . ASP A 1 177 ? 18.073 -15.723 -5.918 1.00 68.75 177 ASP A C 1
ATOM 1385 O O . ASP A 1 177 ? 17.232 -15.513 -6.794 1.00 68.75 177 ASP A O 1
ATOM 1389 N N . LEU A 1 178 ? 18.451 -14.753 -5.086 1.00 74.00 178 LEU A N 1
ATOM 1390 C CA . LEU A 1 178 ? 17.881 -13.407 -5.054 1.00 74.00 178 LEU A CA 1
ATOM 1391 C C . LEU A 1 178 ? 18.887 -12.341 -5.494 1.00 74.00 178 LEU A C 1
ATOM 1393 O O . LEU A 1 178 ? 18.544 -11.156 -5.550 1.00 74.00 178 LEU A O 1
ATOM 1397 N N . LYS A 1 179 ? 20.131 -12.740 -5.774 1.00 74.38 179 LYS A N 1
ATOM 1398 C CA . LYS A 1 179 ? 21.191 -11.831 -6.194 1.00 74.38 179 LYS A CA 1
ATOM 1399 C C . LYS A 1 179 ? 20.849 -11.236 -7.560 1.00 74.38 179 LYS A C 1
ATOM 1401 O O . LYS A 1 179 ? 20.518 -11.954 -8.495 1.00 74.38 179 LYS A O 1
ATOM 1406 N N . GLY A 1 180 ? 20.929 -9.911 -7.667 1.00 76.56 180 GLY A N 1
ATOM 1407 C CA . GLY A 1 180 ? 20.621 -9.182 -8.903 1.00 76.56 180 GLY A CA 1
ATOM 1408 C C . GLY A 1 180 ? 19.129 -8.988 -9.195 1.00 76.56 180 GLY A C 1
ATOM 1409 O O . GLY A 1 180 ? 18.817 -8.331 -10.178 1.00 76.56 180 GLY A O 1
ATOM 1410 N N . LYS A 1 181 ? 18.227 -9.502 -8.346 1.00 79.69 181 LYS A N 1
ATOM 1411 C CA . LYS A 1 181 ? 16.775 -9.351 -8.508 1.00 79.69 181 LYS A CA 1
ATOM 1412 C C . LYS A 1 181 ? 16.245 -8.078 -7.863 1.00 79.69 181 LYS A C 1
ATOM 1414 O O . LYS A 1 181 ? 16.639 -7.734 -6.741 1.00 79.69 181 LYS A O 1
ATOM 1419 N N . ASP A 1 182 ? 15.301 -7.422 -8.529 1.00 81.00 182 ASP A N 1
ATOM 1420 C CA . ASP A 1 182 ? 14.632 -6.242 -7.986 1.00 81.00 182 ASP A CA 1
ATOM 1421 C C . ASP A 1 182 ? 13.616 -6.585 -6.870 1.00 81.00 182 ASP A C 1
ATOM 1423 O O . ASP A 1 182 ? 13.458 -7.732 -6.438 1.00 81.00 182 ASP A O 1
ATOM 1427 N N . ALA A 1 183 ? 12.959 -5.575 -6.293 1.00 77.62 183 ALA A N 1
ATOM 1428 C CA . ALA A 1 183 ? 11.985 -5.786 -5.219 1.00 77.62 183 ALA A CA 1
ATOM 1429 C C . ALA A 1 183 ? 10.771 -6.640 -5.645 1.00 77.62 183 ALA A C 1
ATOM 1431 O O . ALA A 1 183 ? 10.300 -7.447 -4.841 1.00 77.62 183 ALA A O 1
ATOM 1432 N N . TYR A 1 184 ? 10.300 -6.510 -6.886 1.00 81.75 184 TYR A N 1
ATOM 1433 C CA . TYR A 1 184 ? 9.121 -7.203 -7.404 1.00 81.75 184 TYR A CA 1
ATOM 1434 C C . TYR A 1 184 ? 9.434 -8.656 -7.753 1.00 81.75 184 TYR A C 1
ATOM 1436 O O . TYR A 1 184 ? 8.689 -9.549 -7.355 1.00 81.75 184 TYR A O 1
ATOM 1444 N N . GLU A 1 185 ? 10.575 -8.922 -8.387 1.00 82.62 185 GLU A N 1
ATOM 1445 C CA . GLU A 1 185 ? 11.042 -10.291 -8.635 1.00 82.62 185 GLU A CA 1
ATOM 1446 C C . GLU A 1 185 ? 11.236 -11.069 -7.327 1.00 82.62 185 GLU A C 1
ATOM 1448 O O . GLU A 1 185 ? 10.817 -12.220 -7.187 1.00 82.62 185 GLU A O 1
ATOM 1453 N N . ARG A 1 186 ? 11.842 -10.433 -6.316 1.00 80.56 186 ARG A N 1
ATOM 1454 C CA . ARG A 1 186 ? 12.010 -11.055 -4.994 1.00 80.56 186 ARG A CA 1
ATOM 1455 C C . ARG A 1 186 ? 10.665 -11.294 -4.318 1.00 80.56 186 ARG A C 1
ATOM 1457 O O . ARG A 1 186 ? 10.492 -12.318 -3.652 1.00 80.56 186 ARG A O 1
ATOM 1464 N N . ALA A 1 187 ? 9.718 -10.371 -4.467 1.00 80.31 187 ALA A N 1
ATOM 1465 C CA . ALA A 1 187 ? 8.369 -10.528 -3.945 1.00 80.31 187 ALA A CA 1
ATOM 1466 C C . ALA A 1 187 ? 7.637 -11.704 -4.612 1.00 80.31 187 ALA A C 1
ATOM 1468 O O . ALA A 1 187 ? 7.040 -12.505 -3.890 1.00 80.31 187 ALA A O 1
ATOM 1469 N N . ALA A 1 188 ? 7.755 -11.861 -5.934 1.00 81.38 188 ALA A N 1
ATOM 1470 C CA . ALA A 1 188 ? 7.172 -12.972 -6.689 1.00 81.38 188 ALA A CA 1
ATOM 1471 C C . ALA A 1 188 ? 7.634 -14.341 -6.161 1.00 81.38 188 ALA A C 1
ATOM 1473 O O . ALA A 1 188 ? 6.817 -15.237 -5.957 1.00 81.38 188 ALA A O 1
ATOM 1474 N N . LEU A 1 189 ? 8.925 -14.471 -5.841 1.00 80.62 189 LEU A N 1
ATOM 1475 C CA . LEU A 1 189 ? 9.520 -15.727 -5.371 1.00 80.62 189 LEU A CA 1
ATOM 1476 C C . LEU A 1 189 ? 9.237 -16.053 -3.901 1.00 80.62 189 LEU A C 1
ATOM 1478 O O . LEU A 1 189 ? 9.300 -17.212 -3.500 1.00 80.62 189 LEU A O 1
ATOM 1482 N N . THR A 1 190 ? 9.008 -15.040 -3.062 1.00 82.25 190 THR A N 1
ATOM 1483 C CA . THR A 1 190 ? 9.111 -15.220 -1.599 1.00 82.25 190 THR A CA 1
ATOM 1484 C C . THR A 1 190 ? 7.853 -14.886 -0.820 1.00 82.25 190 THR A C 1
ATOM 1486 O O . THR A 1 190 ? 7.851 -14.973 0.411 1.00 82.25 190 THR A O 1
ATOM 1489 N N . SER A 1 191 ? 6.784 -14.535 -1.525 1.00 88.50 191 SER A N 1
ATOM 1490 C CA . SER A 1 191 ? 5.491 -14.235 -0.921 1.00 88.50 191 SER A CA 1
ATOM 1491 C C . SER A 1 191 ? 4.551 -15.427 -0.960 1.00 8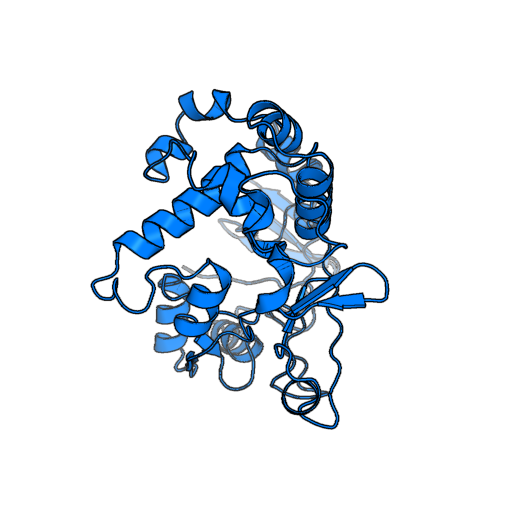8.50 191 SER A C 1
ATOM 1493 O O . SER A 1 191 ? 4.778 -16.412 -1.663 1.00 88.50 191 SER A O 1
ATOM 1495 N N . PHE A 1 192 ? 3.479 -15.299 -0.194 1.00 91.69 192 PHE A N 1
ATOM 1496 C CA . PHE A 1 192 ? 2.384 -16.246 -0.129 1.00 91.69 192 PHE A CA 1
ATOM 1497 C C . PHE A 1 192 ? 1.071 -15.557 -0.494 1.00 91.69 192 PHE A C 1
ATOM 1499 O O . PHE A 1 192 ? 0.932 -14.341 -0.330 1.00 91.69 192 PHE A O 1
ATOM 1506 N N . HIS A 1 193 ? 0.084 -16.355 -0.878 1.00 93.38 193 HIS A N 1
ATOM 1507 C CA . HIS A 1 193 ? -1.316 -15.954 -0.965 1.00 93.38 193 HIS A CA 1
ATOM 1508 C C . HIS A 1 193 ? -2.189 -16.900 -0.129 1.00 93.38 193 HIS A C 1
ATOM 1510 O O . HIS A 1 193 ? -1.768 -17.999 0.250 1.00 93.38 193 HIS A O 1
ATOM 1516 N N . VAL A 1 194 ? -3.412 -16.467 0.184 1.00 94.81 194 VAL A N 1
ATOM 1517 C CA . VAL A 1 194 ? -4.392 -17.287 0.911 1.00 94.81 194 VAL A CA 1
ATOM 1518 C C . VAL A 1 194 ? -5.125 -18.194 -0.074 1.00 94.81 194 VAL A C 1
ATOM 1520 O O . VAL A 1 194 ? -5.709 -17.722 -1.049 1.00 94.81 194 VAL A O 1
ATOM 1523 N N . VAL A 1 195 ? -5.136 -19.504 0.183 1.00 94.31 195 VAL A N 1
ATOM 1524 C CA . VAL A 1 195 ? -5.785 -20.472 -0.713 1.00 94.31 195 VAL A CA 1
ATOM 1525 C C . VAL A 1 195 ? -7.303 -20.277 -0.702 1.00 94.31 195 VAL A C 1
ATOM 1527 O O . VAL A 1 195 ? -7.992 -20.553 0.285 1.00 94.31 195 VAL A O 1
ATOM 1530 N N . GLY A 1 196 ? -7.841 -19.848 -1.844 1.00 93.19 196 GLY A N 1
ATOM 1531 C CA . GLY A 1 196 ? -9.256 -19.512 -2.007 1.00 93.19 196 GLY A CA 1
ATOM 1532 C C . GLY A 1 196 ? -9.621 -18.106 -1.530 1.00 93.19 196 GLY A C 1
ATOM 1533 O O . GLY A 1 196 ? -10.776 -17.898 -1.162 1.00 93.19 196 GLY A O 1
ATOM 1534 N N . GLY A 1 197 ? -8.654 -17.187 -1.503 1.00 94.44 197 GLY A N 1
ATOM 1535 C CA . GLY A 1 197 ? -8.885 -15.758 -1.327 1.00 94.44 197 GLY A CA 1
ATOM 1536 C C . GLY A 1 197 ? -8.600 -15.230 0.078 1.00 94.44 197 GLY A C 1
ATOM 1537 O O . GLY A 1 197 ? -8.853 -15.883 1.093 1.00 94.44 197 GLY A O 1
ATOM 1538 N N . THR A 1 198 ? -8.092 -14.006 0.137 1.00 95.12 198 THR A N 1
ATOM 1539 C CA . THR A 1 198 ? -7.627 -13.292 1.327 1.00 95.12 198 THR A CA 1
ATOM 1540 C C . THR A 1 198 ? -8.767 -12.994 2.296 1.00 95.12 198 THR A C 1
ATOM 1542 O O . THR A 1 198 ? -8.533 -12.939 3.509 1.00 95.12 198 THR A O 1
ATOM 1545 N N . SER A 1 199 ? -10.015 -12.905 1.814 1.00 96.81 199 SER A N 1
ATOM 1546 C CA . SER A 1 199 ? -11.197 -12.828 2.683 1.00 96.81 199 SER A CA 1
ATOM 1547 C C . SER A 1 199 ? -11.244 -13.977 3.696 1.00 96.81 199 SER A C 1
ATOM 1549 O O . SER A 1 199 ? -11.505 -13.702 4.869 1.00 96.81 199 SER A O 1
ATOM 1551 N N . LYS A 1 200 ? -10.855 -15.210 3.322 1.00 97.06 200 LYS A N 1
ATOM 1552 C CA . LYS A 1 200 ? -10.882 -16.376 4.228 1.00 97.06 200 LYS A CA 1
ATOM 1553 C C . LYS A 1 200 ? -10.086 -16.170 5.508 1.00 97.06 200 LYS A C 1
ATOM 1555 O O . LYS A 1 200 ? -10.486 -16.645 6.569 1.00 97.06 200 LYS A O 1
ATOM 1560 N N . LEU A 1 201 ? -8.955 -15.465 5.435 1.00 97.38 201 LEU A N 1
ATOM 1561 C CA . LEU A 1 201 ? -8.164 -15.170 6.627 1.00 97.38 201 LEU A CA 1
ATOM 1562 C C . LEU A 1 201 ? -8.933 -14.242 7.574 1.00 97.38 201 LEU A C 1
ATOM 1564 O O . LEU A 1 201 ? -8.984 -14.485 8.779 1.00 97.38 201 LEU A O 1
ATOM 1568 N N . THR A 1 202 ? -9.551 -13.192 7.034 1.00 97.56 202 THR A N 1
ATOM 1569 C CA . THR A 1 202 ? -10.289 -12.209 7.840 1.00 97.56 202 THR A CA 1
ATOM 1570 C C . THR A 1 202 ? -11.598 -12.778 8.390 1.00 97.56 202 THR A C 1
ATOM 1572 O O . THR A 1 202 ? -11.953 -12.507 9.538 1.00 97.56 202 THR A O 1
ATOM 1575 N N . GLU A 1 203 ? -12.261 -13.647 7.630 1.00 98.12 203 GLU A N 1
ATOM 1576 C CA . GLU A 1 203 ? -13.413 -14.440 8.062 1.00 98.12 203 GLU A CA 1
ATOM 1577 C C . GLU A 1 203 ? -13.041 -15.411 9.184 1.00 98.12 203 GLU A C 1
ATOM 1579 O O . GLU A 1 203 ? -13.717 -15.436 10.210 1.00 98.12 203 GLU A O 1
ATOM 1584 N N . ALA A 1 204 ? -11.934 -16.151 9.057 1.00 98.44 204 ALA A N 1
ATOM 1585 C CA . ALA A 1 204 ? -11.461 -17.050 10.110 1.00 98.44 204 ALA A CA 1
ATOM 1586 C C . ALA A 1 204 ? -11.107 -16.286 11.399 1.00 98.44 204 ALA A C 1
ATOM 1588 O O . ALA A 1 204 ? -11.417 -16.739 12.505 1.00 98.44 204 ALA A O 1
ATOM 1589 N N . MET A 1 205 ? -10.499 -15.099 11.276 1.00 98.12 205 MET A N 1
ATOM 1590 C CA . MET A 1 205 ? -10.238 -14.219 12.421 1.00 98.12 205 MET A CA 1
ATOM 1591 C C . MET A 1 205 ? -11.543 -13.792 13.098 1.00 98.12 205 MET A C 1
ATOM 1593 O O . MET A 1 205 ? -11.655 -13.892 14.321 1.00 98.12 205 MET A O 1
ATOM 1597 N N . ALA A 1 206 ? -12.543 -13.367 12.324 1.00 98.19 206 ALA A N 1
ATOM 1598 C CA . ALA A 1 206 ? -13.853 -12.993 12.844 1.00 98.19 206 ALA A CA 1
ATOM 1599 C C . ALA A 1 206 ? -14.582 -14.180 13.495 1.00 98.19 206 ALA A C 1
ATOM 1601 O O . ALA A 1 206 ? -15.105 -14.045 14.599 1.00 98.19 206 ALA A O 1
ATOM 1602 N N . ALA A 1 207 ? -14.538 -15.364 12.882 1.00 98.25 207 ALA A N 1
ATOM 1603 C CA . ALA A 1 207 ? -15.120 -16.588 13.425 1.00 98.25 207 ALA A CA 1
ATOM 1604 C C . ALA A 1 207 ? -14.490 -16.973 14.772 1.00 98.25 207 ALA A C 1
ATOM 1606 O O . ALA A 1 207 ? -15.205 -17.341 15.700 1.00 98.25 207 ALA A O 1
ATOM 1607 N N . SER A 1 208 ? -13.172 -16.793 14.935 1.00 97.75 208 SER A N 1
ATOM 1608 C CA . SER A 1 208 ? -12.496 -17.010 16.227 1.00 97.75 208 SER A CA 1
ATOM 1609 C C . SER A 1 208 ? -12.963 -16.046 17.331 1.00 97.75 208 SER A C 1
ATOM 1611 O O . SER A 1 208 ? -12.839 -16.330 18.528 1.00 97.75 208 SER A O 1
ATOM 1613 N N . LEU A 1 209 ? -13.521 -14.894 16.941 1.00 97.19 209 LEU A N 1
ATOM 1614 C CA . LEU A 1 209 ? -14.137 -13.925 17.840 1.00 97.19 209 LEU A CA 1
ATOM 1615 C C . LEU A 1 209 ? -15.626 -14.218 18.091 1.00 97.19 209 LEU A C 1
ATOM 1617 O O . LEU A 1 209 ? -16.124 -13.872 19.167 1.00 97.19 209 LEU A O 1
ATOM 1621 N N . GLY A 1 210 ? -16.308 -14.896 17.167 1.00 96.94 210 GLY A N 1
ATOM 1622 C CA . GLY A 1 210 ? -17.717 -15.272 17.273 1.00 96.94 210 GLY A CA 1
ATOM 1623 C C . GLY A 1 210 ? -18.622 -14.049 17.420 1.00 96.94 210 GLY A C 1
ATOM 1624 O O . GLY A 1 210 ? -18.405 -13.015 16.788 1.00 96.94 210 GLY A O 1
ATOM 1625 N N . GLU A 1 211 ? -19.593 -14.122 18.331 1.00 96.12 211 GLU A N 1
ATOM 1626 C CA . GLU A 1 211 ? -20.573 -13.053 18.587 1.00 96.12 211 GLU A CA 1
ATOM 1627 C C . GLU A 1 211 ? -19.964 -11.723 19.062 1.00 96.12 211 GLU A C 1
ATOM 1629 O O . GLU A 1 211 ? -20.653 -10.706 19.161 1.00 96.12 211 GLU A O 1
ATOM 1634 N N . ARG A 1 212 ? -18.665 -11.694 19.381 1.00 97.69 212 ARG A N 1
ATOM 1635 C CA . ARG A 1 212 ? -17.959 -10.453 19.721 1.00 97.69 212 ARG A CA 1
ATOM 1636 C C . ARG A 1 212 ? -17.878 -9.486 18.539 1.00 97.69 212 ARG A C 1
ATOM 1638 O O . ARG A 1 212 ? -17.689 -8.296 18.783 1.00 97.69 212 ARG A O 1
ATOM 1645 N N . VAL A 1 213 ? -18.022 -9.968 17.304 1.00 98.31 213 VAL A N 1
ATOM 1646 C CA . VAL A 1 213 ? -18.047 -9.139 16.093 1.00 98.31 213 VAL A CA 1
ATOM 1647 C C . VAL A 1 213 ? -19.478 -8.725 15.774 1.00 98.31 213 VAL A C 1
ATOM 1649 O O . VAL A 1 213 ? -20.353 -9.567 15.586 1.00 98.31 213 VAL A O 1
ATOM 1652 N N . ARG A 1 214 ? -19.715 -7.416 15.675 1.00 98.12 214 ARG A N 1
ATOM 1653 C CA . ARG A 1 214 ? -20.992 -6.835 15.264 1.00 98.12 214 ARG A CA 1
ATOM 1654 C C . ARG A 1 214 ? -20.822 -6.113 13.931 1.00 98.12 214 ARG A C 1
ATOM 1656 O O . ARG A 1 214 ? -20.172 -5.073 13.872 1.00 98.12 214 ARG A O 1
ATOM 1663 N N . LEU A 1 215 ? -21.421 -6.676 12.886 1.00 98.38 215 LEU A N 1
ATOM 1664 C CA . LEU A 1 215 ? -21.513 -6.071 11.555 1.00 98.38 215 LEU A CA 1
ATOM 1665 C C . LEU A 1 215 ? -22.616 -5.004 11.506 1.00 98.38 215 LEU A C 1
ATOM 1667 O O . LEU A 1 215 ? -23.515 -5.001 12.353 1.00 98.38 215 LEU A O 1
ATOM 1671 N N . GLY A 1 216 ? -22.544 -4.106 10.522 1.00 97.81 216 GLY A N 1
ATOM 1672 C CA . GLY A 1 216 ? -23.483 -2.990 10.353 1.00 97.81 216 GLY A CA 1
ATOM 1673 C C . GLY A 1 216 ? -23.429 -1.936 11.471 1.00 97.81 216 GLY A C 1
ATOM 1674 O O . GLY A 1 216 ? -24.234 -1.007 11.493 1.00 97.81 216 GLY A O 1
ATOM 1675 N N . ALA A 1 217 ? -22.480 -2.046 12.404 1.00 98.19 217 ALA A N 1
ATOM 1676 C CA . ALA A 1 217 ? -22.313 -1.155 13.545 1.00 98.19 217 ALA A CA 1
ATOM 1677 C C . ALA A 1 217 ? -21.353 -0.012 13.201 1.00 98.19 217 ALA A C 1
ATOM 1679 O O . ALA A 1 217 ? -20.194 0.026 13.621 1.00 98.19 217 ALA A O 1
ATOM 1680 N N . ARG A 1 218 ? -21.838 0.951 12.412 1.00 98.38 218 ARG A N 1
ATOM 1681 C CA . ARG A 1 218 ? -21.046 2.130 12.043 1.00 98.38 218 ARG A CA 1
ATOM 1682 C C . ARG A 1 218 ? -20.910 3.088 13.225 1.00 98.38 218 ARG A C 1
ATOM 1684 O O . ARG A 1 218 ? -21.841 3.836 13.511 1.00 98.38 218 ARG A O 1
ATOM 1691 N N . VAL A 1 219 ? -19.742 3.108 13.861 1.00 98.69 219 VAL A N 1
ATOM 1692 C CA . VAL A 1 219 ? -19.397 4.069 14.921 1.00 98.69 219 VAL A CA 1
ATOM 1693 C C . VAL A 1 219 ? -19.381 5.500 14.374 1.00 98.69 219 VAL A C 1
ATOM 1695 O O . VAL A 1 219 ? -18.800 5.762 13.323 1.00 98.69 219 VAL A O 1
ATOM 1698 N N . VAL A 1 220 ? -20.012 6.428 15.099 1.00 98.62 220 VAL A N 1
ATOM 1699 C CA . VAL A 1 220 ? -20.092 7.860 14.751 1.00 98.62 220 VAL A CA 1
ATOM 1700 C C . VAL A 1 220 ? -19.542 8.778 15.841 1.00 98.62 220 VAL A C 1
ATOM 1702 O O . VAL A 1 220 ? -19.138 9.899 15.534 1.00 98.62 220 VAL A O 1
ATOM 1705 N N . SER A 1 221 ? -19.482 8.325 17.098 1.00 98.62 221 SER A N 1
ATOM 1706 C CA . SER A 1 221 ? -18.795 9.069 18.157 1.00 98.62 221 SER A CA 1
ATOM 1707 C C . SER A 1 221 ? -18.147 8.177 19.208 1.00 98.62 221 SER A C 1
ATOM 1709 O O . SER A 1 221 ? -18.581 7.045 19.437 1.00 98.62 221 SER A O 1
ATOM 1711 N N . ILE A 1 222 ? -17.118 8.729 19.847 1.00 98.62 222 ILE A N 1
ATOM 1712 C CA . ILE A 1 222 ? -16.390 8.160 20.977 1.00 98.62 222 ILE A CA 1
ATOM 1713 C C . ILE A 1 222 ? -16.233 9.267 22.026 1.00 98.62 222 ILE A C 1
ATOM 1715 O O . ILE A 1 222 ? -15.506 10.233 21.807 1.00 98.62 222 ILE A O 1
ATOM 1719 N N . ASP A 1 223 ? -16.890 9.113 23.168 1.00 98.50 223 ASP A N 1
ATOM 1720 C CA . ASP A 1 223 ? -16.781 10.019 24.306 1.00 98.50 223 ASP A CA 1
ATOM 1721 C C . ASP A 1 223 ? -15.902 9.354 25.380 1.00 98.50 223 ASP A C 1
ATOM 1723 O O . ASP A 1 223 ? -16.254 8.332 25.963 1.00 98.50 223 ASP A O 1
ATOM 1727 N N . ILE A 1 224 ? -14.703 9.889 25.594 1.00 97.69 224 ILE A N 1
ATOM 1728 C CA . ILE A 1 224 ? -13.671 9.363 26.489 1.00 97.69 224 ILE A CA 1
ATOM 1729 C C . ILE A 1 224 ? -13.854 10.007 27.866 1.00 97.69 224 ILE A C 1
ATOM 1731 O O . ILE A 1 224 ? -13.487 11.161 28.093 1.00 97.69 224 ILE A O 1
ATOM 1735 N N . GLY A 1 225 ? -14.421 9.246 28.797 1.00 95.88 225 GLY A N 1
ATOM 1736 C CA . GLY A 1 225 ? -14.563 9.634 30.193 1.00 95.88 225 GLY A CA 1
ATOM 1737 C C . GLY A 1 225 ? -13.367 9.222 31.058 1.00 95.88 225 GLY A C 1
ATOM 1738 O O . GLY A 1 225 ? -12.417 8.576 30.617 1.00 95.88 225 GLY A O 1
ATOM 1739 N N . LYS A 1 226 ? -13.444 9.554 32.352 1.00 94.25 226 LYS A N 1
ATOM 1740 C CA . LYS A 1 226 ? -12.394 9.242 33.343 1.00 94.25 226 LYS A CA 1
ATOM 1741 C C . LYS A 1 226 ? -12.215 7.736 33.590 1.00 94.25 226 LYS A C 1
ATOM 1743 O O . LYS A 1 226 ? -11.111 7.288 33.887 1.00 94.25 226 LYS A O 1
ATOM 1748 N N . HIS A 1 227 ? -13.299 6.963 33.501 1.00 94.50 227 HIS A N 1
ATOM 1749 C CA . HIS A 1 227 ? -13.320 5.537 33.865 1.00 94.50 227 HIS A CA 1
ATOM 1750 C C . HIS A 1 227 ? -13.677 4.606 32.699 1.00 94.50 227 HIS A C 1
ATOM 1752 O O . HIS A 1 227 ? -13.274 3.442 32.694 1.00 94.50 227 HIS A O 1
ATOM 1758 N N . HIS A 1 228 ? -14.416 5.106 31.713 1.00 96.38 228 HIS A N 1
ATOM 1759 C CA . HIS A 1 228 ? -14.855 4.364 30.538 1.00 96.38 228 HIS A CA 1
ATOM 1760 C C . HIS A 1 228 ? -14.965 5.296 29.332 1.00 96.38 228 HIS A C 1
ATOM 1762 O O . HIS A 1 228 ? -14.949 6.516 29.474 1.00 96.38 228 HIS A O 1
ATOM 1768 N N . CYS A 1 229 ? -15.079 4.697 28.155 1.00 98.00 229 CYS A N 1
ATOM 1769 C CA . CYS A 1 229 ? -15.433 5.350 26.909 1.00 98.00 229 CYS A CA 1
ATOM 1770 C C . CYS A 1 229 ? -16.849 4.925 26.509 1.00 98.00 229 CYS A C 1
ATOM 1772 O O . CYS A 1 229 ? -17.164 3.731 26.576 1.00 98.00 229 CYS A O 1
ATOM 1774 N N . ASP A 1 230 ? -17.649 5.874 26.041 1.00 98.31 230 ASP A N 1
ATOM 1775 C CA . ASP A 1 230 ? -18.945 5.634 25.416 1.00 98.31 230 ASP A CA 1
ATOM 1776 C C . ASP A 1 230 ? -18.805 5.714 23.898 1.00 98.31 230 ASP A C 1
ATOM 1778 O O . ASP A 1 230 ? -18.322 6.697 23.341 1.00 98.31 230 ASP A O 1
ATOM 1782 N N . VAL A 1 231 ? -19.233 4.664 23.209 1.00 98.62 231 VAL A N 1
ATOM 1783 C CA . VAL A 1 231 ? -19.189 4.560 21.752 1.00 98.62 231 VAL A CA 1
ATOM 1784 C C . VAL A 1 231 ? -20.614 4.535 21.226 1.00 98.62 231 VAL A C 1
ATOM 1786 O O . VAL A 1 231 ? -21.414 3.688 21.627 1.00 98.62 231 VAL A O 1
ATOM 1789 N N . ARG A 1 232 ? -20.936 5.448 20.308 1.00 98.62 232 ARG A N 1
ATOM 1790 C CA . ARG A 1 232 ? -22.254 5.531 19.667 1.00 98.62 232 ARG A CA 1
ATOM 1791 C C . ARG A 1 232 ? -22.161 5.122 18.207 1.00 98.62 232 ARG A C 1
ATOM 1793 O O . ARG A 1 232 ? -21.283 5.598 17.484 1.00 98.62 232 ARG A O 1
ATOM 1800 N N . CYS A 1 233 ? -23.094 4.285 17.770 1.00 98.62 233 CYS A N 1
ATOM 1801 C CA . CYS A 1 233 ? -23.253 3.910 16.369 1.00 98.62 233 CYS A CA 1
ATOM 1802 C C . CYS A 1 233 ? -24.355 4.730 15.684 1.00 98.62 233 CYS A C 1
ATOM 1804 O O . CYS A 1 233 ? -25.184 5.367 16.334 1.00 98.62 233 CYS A O 1
ATOM 1806 N N . ALA A 1 234 ? -24.353 4.723 14.352 1.00 98.25 234 ALA A N 1
ATOM 1807 C CA . ALA A 1 234 ? -25.295 5.469 13.521 1.00 98.25 234 ALA A CA 1
ATOM 1808 C C . ALA A 1 234 ? -26.758 5.022 13.695 1.00 98.25 234 ALA A C 1
ATOM 1810 O O . ALA A 1 234 ? -27.658 5.827 13.485 1.00 98.25 234 ALA A O 1
ATOM 1811 N N . ASP A 1 235 ? -26.988 3.768 14.088 1.00 97.06 235 ASP A N 1
ATOM 1812 C CA . ASP A 1 235 ? -28.311 3.206 14.391 1.00 97.06 235 ASP A CA 1
ATOM 1813 C C . ASP A 1 235 ? -28.828 3.587 15.793 1.00 97.06 235 ASP A C 1
ATOM 1815 O O . ASP A 1 235 ? -29.899 3.150 16.205 1.00 97.06 235 ASP A O 1
ATOM 1819 N N . GLY A 1 236 ? -28.064 4.387 16.544 1.00 97.44 236 GLY A N 1
ATOM 1820 C CA . GLY A 1 236 ? -28.383 4.794 17.910 1.00 97.44 236 GLY A CA 1
ATOM 1821 C C . GLY A 1 236 ? -27.896 3.823 18.987 1.00 97.44 236 GLY A C 1
ATOM 1822 O O . GLY A 1 236 ? -27.950 4.178 20.168 1.00 97.44 236 GLY A O 1
ATOM 1823 N N . SER A 1 237 ? -27.372 2.646 18.622 1.00 97.88 237 SER A N 1
ATOM 1824 C CA . SER A 1 237 ? -26.811 1.707 19.596 1.00 97.88 237 SER A CA 1
ATOM 1825 C C . SER A 1 237 ? -25.601 2.307 20.322 1.00 97.88 237 SER A C 1
ATOM 1827 O O . SER A 1 237 ? -24.833 3.109 19.773 1.00 97.88 237 SER A O 1
ATOM 1829 N N . ARG A 1 238 ? -25.450 1.935 21.598 1.00 97.88 238 ARG A N 1
ATOM 1830 C CA . ARG A 1 238 ? -24.406 2.442 22.494 1.00 97.88 238 ARG A CA 1
ATOM 1831 C C . ARG A 1 238 ? -23.625 1.300 23.117 1.00 97.88 238 ARG A C 1
ATOM 1833 O O . ARG A 1 238 ? -24.197 0.277 23.483 1.00 97.88 238 ARG A O 1
ATOM 1840 N N . TRP A 1 239 ? -22.328 1.516 23.269 1.00 97.62 239 TRP A N 1
ATOM 1841 C CA . TRP A 1 239 ? -21.401 0.560 23.855 1.00 97.62 239 TRP A CA 1
ATOM 1842 C C . TRP A 1 239 ? -20.500 1.272 24.848 1.00 97.62 239 TRP A C 1
ATOM 1844 O O . TRP A 1 239 ? -19.987 2.346 24.554 1.00 97.62 239 TRP A O 1
ATOM 1854 N N . GLN A 1 240 ? -20.273 0.647 25.996 1.00 97.38 240 GLN A N 1
ATOM 1855 C CA . GLN A 1 240 ? -19.372 1.157 27.018 1.00 97.38 240 GLN A CA 1
ATOM 1856 C C . GLN A 1 240 ? -18.175 0.215 27.138 1.00 97.38 240 GLN A C 1
ATOM 1858 O O . GLN A 1 240 ? -18.336 -1.007 27.189 1.00 97.38 240 GLN A O 1
ATOM 1863 N N . ALA A 1 241 ? -16.966 0.767 27.173 1.00 97.38 241 ALA A N 1
ATOM 1864 C CA . ALA A 1 241 ? -15.747 -0.018 27.329 1.00 97.38 241 ALA A CA 1
ATOM 1865 C C . ALA A 1 241 ? -14.706 0.740 28.149 1.00 97.38 241 ALA A C 1
ATOM 1867 O O . ALA A 1 241 ? -14.620 1.961 28.093 1.00 97.38 241 ALA A O 1
ATOM 1868 N N . SER A 1 242 ? -13.847 0.025 28.877 1.00 96.75 242 SER A N 1
ATOM 1869 C CA . SER A 1 242 ? -12.738 0.669 29.592 1.00 96.75 242 SER A CA 1
ATOM 1870 C C . SER A 1 242 ? -11.721 1.302 28.638 1.00 96.75 242 SER A C 1
ATOM 1872 O O . SER A 1 242 ? -11.013 2.222 29.036 1.00 96.75 242 SER A O 1
ATOM 1874 N N . ARG A 1 243 ? -11.600 0.792 27.406 1.00 96.62 243 ARG A N 1
ATOM 1875 C CA . ARG A 1 243 ? -10.669 1.259 26.369 1.00 96.62 243 ARG A CA 1
ATOM 1876 C C . ARG A 1 243 ? -11.306 1.096 24.991 1.00 96.62 243 ARG A C 1
ATOM 1878 O O . ARG A 1 243 ? -12.073 0.158 24.784 1.00 96.62 243 ARG A O 1
ATOM 1885 N N . VAL A 1 244 ? -10.923 1.956 24.051 1.00 97.69 244 VAL A N 1
ATOM 1886 C CA . VAL A 1 244 ? -11.312 1.876 22.636 1.00 97.69 244 VAL A CA 1
ATOM 1887 C C . VAL A 1 244 ? -10.055 1.802 21.780 1.00 97.69 244 VAL A C 1
ATOM 1889 O O . VAL A 1 244 ? -9.106 2.550 22.002 1.00 97.69 244 VAL A O 1
ATOM 1892 N N . ILE A 1 245 ? -10.053 0.901 20.799 1.00 97.56 245 ILE A N 1
ATOM 1893 C CA . ILE A 1 245 ? -9.015 0.818 19.770 1.00 97.56 245 ILE A CA 1
ATOM 1894 C C . ILE A 1 245 ? -9.652 1.262 18.457 1.00 97.56 245 ILE A C 1
ATOM 1896 O O . ILE A 1 245 ? -10.527 0.578 17.929 1.00 97.56 245 ILE A O 1
ATOM 1900 N N . SER A 1 246 ? -9.210 2.400 17.923 1.00 97.00 246 SER A N 1
ATOM 1901 C CA . SER A 1 246 ? -9.585 2.815 16.573 1.00 97.00 246 SER A CA 1
ATOM 1902 C C . SER A 1 246 ? -8.682 2.119 15.557 1.00 97.00 246 SER A C 1
ATOM 1904 O O . SER A 1 246 ? -7.531 2.508 15.378 1.00 97.00 246 SER A O 1
ATOM 1906 N N . ALA A 1 247 ? -9.209 1.091 14.891 1.00 97.25 247 ALA A N 1
ATOM 1907 C CA . ALA A 1 247 ? -8.510 0.332 13.850 1.00 97.25 247 ALA A CA 1
ATOM 1908 C C . ALA A 1 247 ? -8.895 0.765 12.418 1.00 97.25 247 ALA A C 1
ATOM 1910 O O . ALA A 1 247 ? -8.704 0.011 11.464 1.00 97.25 247 ALA A O 1
ATOM 1911 N N . VAL A 1 248 ? -9.454 1.969 12.259 1.00 96.31 248 VAL A N 1
ATOM 1912 C CA . VAL A 1 248 ? -9.838 2.534 10.955 1.00 96.31 248 VAL A CA 1
ATOM 1913 C C . VAL A 1 248 ? -8.763 3.494 10.420 1.00 96.31 248 VAL A C 1
ATOM 1915 O O . VAL A 1 248 ? -8.027 4.082 11.213 1.00 96.31 248 VAL A O 1
ATOM 1918 N N . PRO A 1 249 ? -8.657 3.701 9.091 1.00 94.69 249 PRO A N 1
ATOM 1919 C CA . PRO A 1 249 ? -7.748 4.699 8.522 1.00 94.69 249 PRO A CA 1
ATOM 1920 C C . PRO A 1 249 ? -8.075 6.128 8.983 1.00 94.69 249 PRO A C 1
ATOM 1922 O O . PRO A 1 249 ? -9.241 6.436 9.233 1.00 94.69 249 PRO A O 1
ATOM 1925 N N . ASN A 1 250 ? -7.086 7.032 8.981 1.00 95.31 250 ASN A N 1
ATOM 1926 C CA . ASN A 1 250 ? -7.274 8.451 9.337 1.00 95.31 250 ASN A CA 1
ATOM 1927 C C . ASN A 1 250 ? -8.413 9.122 8.550 1.00 95.31 250 ASN A C 1
ATOM 1929 O O . ASN A 1 250 ? -9.191 9.890 9.112 1.00 95.31 250 ASN A O 1
ATOM 1933 N N . THR A 1 251 ? -8.580 8.760 7.272 1.00 93.56 251 THR A N 1
ATOM 1934 C CA . THR A 1 251 ? -9.659 9.270 6.410 1.00 93.56 251 THR A CA 1
ATOM 1935 C C . THR A 1 251 ? -11.065 8.935 6.902 1.00 93.56 251 THR A C 1
ATOM 1937 O O . THR A 1 251 ? -12.002 9.687 6.618 1.00 93.56 251 THR A O 1
ATOM 1940 N N . MET A 1 252 ? -11.211 7.832 7.639 1.00 95.31 252 MET A N 1
ATOM 1941 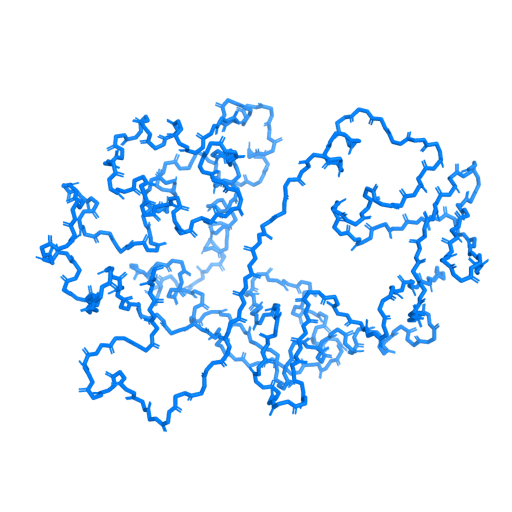C CA . MET A 1 252 ? -12.451 7.443 8.308 1.00 95.31 252 MET A CA 1
ATOM 1942 C C . MET A 1 252 ? -12.496 7.972 9.739 1.00 95.31 252 MET A C 1
ATOM 1944 O O . MET A 1 252 ? -13.536 8.467 10.160 1.00 95.31 252 MET A O 1
ATOM 1948 N N . LEU A 1 253 ? -11.372 7.944 10.464 1.00 97.00 253 LEU A N 1
ATOM 1949 C CA . LEU A 1 253 ? -11.297 8.423 11.845 1.00 97.00 253 LEU A CA 1
ATOM 1950 C C . LEU A 1 253 ? -11.688 9.899 11.972 1.00 97.00 253 LEU A C 1
ATOM 1952 O O . LEU A 1 253 ? -12.434 10.246 12.880 1.00 97.00 253 LEU A O 1
ATOM 1956 N N . ARG A 1 254 ? -11.290 10.753 11.019 1.00 96.19 254 ARG A N 1
ATOM 1957 C CA . ARG A 1 254 ? -11.686 12.175 10.994 1.00 96.19 254 ARG A CA 1
ATOM 1958 C C . ARG A 1 254 ? -13.192 12.416 10.821 1.00 96.19 254 ARG A C 1
ATOM 1960 O O . ARG A 1 254 ? -13.643 13.546 10.962 1.00 96.19 254 ARG A O 1
ATOM 1967 N N . ARG A 1 255 ? -13.972 11.376 10.494 1.00 96.56 255 ARG A N 1
ATOM 1968 C CA . ARG A 1 255 ? -15.445 11.420 10.412 1.00 96.56 255 ARG A CA 1
ATOM 1969 C C . ARG A 1 255 ? -16.129 10.981 11.712 1.00 96.56 255 ARG A C 1
ATOM 1971 O O . ARG A 1 255 ? -17.349 11.077 11.802 1.00 96.56 255 ARG A O 1
ATOM 1978 N N . ILE A 1 256 ? -15.372 10.486 12.691 1.00 98.25 256 ILE A N 1
ATOM 1979 C CA . ILE A 1 256 ? -15.874 10.070 14.002 1.00 98.25 256 ILE A CA 1
ATOM 1980 C C . ILE A 1 256 ? -15.664 11.231 14.974 1.00 98.25 256 ILE A C 1
ATOM 1982 O O . ILE A 1 256 ? -14.557 11.744 15.118 1.00 98.25 256 ILE A O 1
ATOM 1986 N N . SER A 1 257 ? -16.726 11.648 15.661 1.00 98.12 257 SER A N 1
ATOM 1987 C CA . SER A 1 257 ? -16.617 12.670 16.702 1.00 98.12 257 SER A CA 1
ATOM 1988 C C . SER A 1 257 ? -15.936 12.077 17.936 1.00 98.12 257 SER A C 1
ATOM 1990 O O . SER A 1 257 ? -16.445 11.121 18.515 1.00 98.12 257 SER A O 1
ATOM 1992 N N . ILE A 1 258 ? -14.786 12.627 18.331 1.00 98.25 258 ILE A N 1
ATOM 1993 C CA . ILE A 1 258 ? -14.063 12.210 19.539 1.00 98.25 258 ILE A CA 1
ATOM 1994 C C . ILE A 1 258 ? -14.119 13.341 20.567 1.00 98.25 258 ILE A C 1
ATOM 1996 O O . ILE A 1 258 ? -13.754 14.477 20.249 1.00 98.25 258 ILE A O 1
ATOM 2000 N N . THR A 1 259 ? -14.562 13.017 21.782 1.00 98.06 259 THR A N 1
ATOM 2001 C CA . THR A 1 259 ? -14.635 13.940 22.924 1.00 98.06 259 THR A CA 1
ATOM 2002 C C . THR A 1 259 ? -13.779 13.399 24.076 1.00 98.06 259 THR A C 1
ATOM 2004 O O . THR A 1 259 ? -13.963 12.243 24.435 1.00 98.06 259 THR A O 1
ATOM 2007 N N . PRO A 1 260 ? -12.876 14.181 24.697 1.00 97.06 260 PRO A N 1
ATOM 2008 C CA . PRO A 1 260 ? -12.446 15.503 24.260 1.00 97.06 260 PRO A CA 1
ATOM 2009 C C . PRO A 1 260 ? -11.789 15.435 22.877 1.00 97.06 260 PRO A C 1
ATOM 2011 O O . PRO A 1 260 ? -11.291 14.388 22.459 1.00 97.06 260 PRO A O 1
ATOM 2014 N N . ARG A 1 261 ? -11.812 16.560 22.154 1.00 96.00 261 ARG A N 1
ATOM 2015 C CA . ARG A 1 261 ? -11.198 16.630 20.826 1.00 96.00 261 ARG A CA 1
ATOM 2016 C C . ARG A 1 261 ? -9.709 16.311 20.923 1.00 96.00 261 ARG A C 1
ATOM 2018 O O . ARG A 1 261 ? -9.031 16.776 21.837 1.00 96.00 261 ARG A O 1
ATOM 2025 N N . LEU A 1 262 ? -9.215 15.553 19.946 1.00 95.44 262 LEU A N 1
ATOM 2026 C CA . LEU A 1 262 ? -7.781 15.347 19.765 1.00 95.44 262 LEU A CA 1
ATOM 2027 C C . LEU A 1 262 ? -7.102 16.695 19.481 1.00 95.44 262 LEU A C 1
ATOM 2029 O O . LEU A 1 262 ? -7.701 17.570 18.853 1.00 95.44 262 LEU A O 1
ATOM 2033 N N . SER A 1 263 ? -5.854 16.849 19.920 1.00 96.06 263 SER A N 1
ATOM 2034 C CA . SER A 1 263 ? -5.065 18.072 19.752 1.00 96.06 263 SER A CA 1
ATOM 2035 C C . SER A 1 263 ? -3.624 17.769 19.327 1.00 96.06 263 SER A C 1
ATOM 2037 O O . SER A 1 263 ? -3.162 16.627 19.400 1.00 96.06 263 SER A O 1
ATOM 2039 N N . GLY A 1 264 ? -2.919 18.802 18.855 1.00 97.25 264 GLY A N 1
ATOM 2040 C CA . GLY A 1 264 ? -1.516 18.713 18.452 1.00 97.25 264 GLY A CA 1
ATOM 2041 C C . GLY A 1 264 ? -1.277 17.822 17.222 1.00 97.25 264 GLY A C 1
ATOM 2042 O O . GLY A 1 264 ? -2.205 17.583 16.444 1.00 97.25 264 GLY A O 1
ATOM 2043 N N . PRO A 1 265 ? -0.057 17.267 17.069 1.00 95.06 265 PRO A N 1
ATOM 2044 C CA . PRO A 1 265 ? 0.347 16.535 15.865 1.00 95.06 265 PRO A CA 1
ATOM 2045 C C . PRO A 1 265 ? -0.566 15.359 15.491 1.00 95.06 265 PRO A C 1
ATOM 2047 O O . PRO A 1 265 ? -0.724 15.033 14.316 1.00 95.06 265 PRO A O 1
ATOM 2050 N N . GLN A 1 266 ? -1.209 14.720 16.476 1.00 94.81 266 GLN A N 1
ATOM 2051 C CA . GLN A 1 266 ? -2.154 13.633 16.219 1.00 94.81 266 GLN A CA 1
ATOM 2052 C C . GLN A 1 266 ? -3.423 14.129 15.510 1.00 94.81 266 GLN A C 1
ATOM 2054 O O . GLN A 1 266 ? -3.914 13.466 14.594 1.00 94.81 266 GLN A O 1
ATOM 2059 N N . ALA A 1 267 ? -3.961 15.280 15.924 1.00 96.31 267 ALA A N 1
ATOM 2060 C CA . ALA A 1 267 ? -5.141 15.872 15.299 1.00 96.31 267 ALA A CA 1
ATOM 2061 C C . ALA A 1 267 ? -4.842 16.327 13.866 1.00 96.31 267 ALA A C 1
ATOM 2063 O O . ALA A 1 267 ? -5.653 16.088 12.964 1.00 96.31 267 ALA A O 1
ATOM 2064 N N . ASP A 1 268 ? -3.657 16.899 13.651 1.00 96.06 268 ASP A N 1
ATOM 2065 C CA . ASP A 1 268 ? -3.190 17.324 12.331 1.00 96.06 268 ASP A CA 1
ATOM 2066 C C . ASP A 1 268 ? -3.024 16.120 11.398 1.00 96.06 268 ASP A C 1
ATOM 2068 O O . ASP A 1 268 ? -3.581 16.108 10.299 1.00 96.06 268 ASP A O 1
ATOM 2072 N N . ALA A 1 269 ? -2.375 15.046 11.863 1.00 94.19 269 ALA A N 1
ATOM 2073 C CA . ALA A 1 269 ? -2.211 13.814 11.091 1.00 94.19 269 ALA A CA 1
ATOM 2074 C C . ALA A 1 269 ? -3.556 13.159 10.729 1.00 94.19 269 ALA A C 1
ATOM 2076 O O . ALA A 1 269 ? -3.740 12.673 9.612 1.00 94.19 269 ALA A O 1
ATOM 2077 N N . ILE A 1 270 ? -4.528 13.138 11.643 1.00 96.19 270 ILE A N 1
ATOM 2078 C CA . ILE A 1 270 ? -5.857 12.578 11.351 1.00 96.19 270 ILE A CA 1
ATOM 2079 C C . ILE A 1 270 ? -6.600 13.433 10.321 1.00 96.19 270 ILE A C 1
ATOM 2081 O O . ILE A 1 270 ? -7.258 12.894 9.427 1.00 96.19 270 ILE A O 1
ATOM 2085 N N . SER A 1 271 ? -6.478 14.754 10.423 1.00 94.81 271 SER A N 1
ATOM 2086 C CA . SER A 1 271 ? -7.184 15.690 9.550 1.00 94.81 271 SER A CA 1
ATOM 2087 C C . SER A 1 271 ? -6.593 15.713 8.139 1.00 94.81 271 SER A C 1
ATOM 2089 O O . SER A 1 271 ? -7.345 15.616 7.167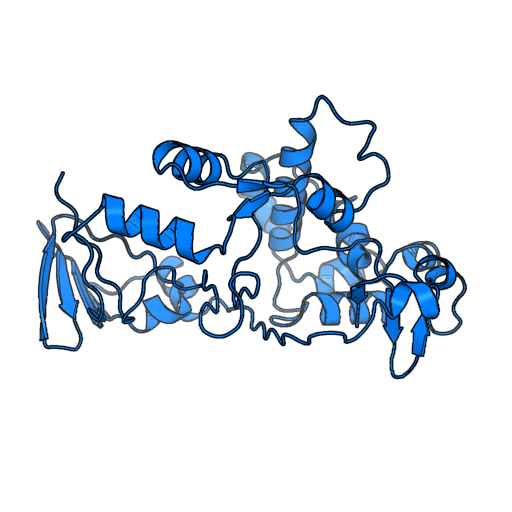 1.00 94.81 271 SER A O 1
ATOM 2091 N N . GLN A 1 272 ? -5.263 15.776 8.032 1.00 92.12 272 GLN A N 1
ATOM 2092 C CA . GLN A 1 272 ? -4.558 16.140 6.799 1.00 92.12 272 GLN A CA 1
ATOM 2093 C C . GLN A 1 272 ? -3.887 14.974 6.072 1.00 92.12 272 GLN A C 1
ATOM 2095 O O . GLN A 1 272 ? -3.613 15.103 4.882 1.00 92.12 272 GLN A O 1
ATOM 2100 N N . MET A 1 273 ? -3.614 13.841 6.736 1.00 90.81 273 MET A N 1
ATOM 2101 C CA . MET A 1 273 ? -2.821 12.784 6.100 1.00 90.81 273 MET A CA 1
ATOM 2102 C C . MET A 1 273 ? -3.519 12.271 4.827 1.00 90.81 273 MET A C 1
ATOM 2104 O O . MET A 1 273 ? -4.690 11.857 4.892 1.00 90.81 273 MET A O 1
ATOM 2108 N N . PRO A 1 274 ? -2.830 12.310 3.670 1.00 87.06 274 PRO A N 1
ATOM 2109 C CA . PRO A 1 274 ? -3.405 11.883 2.408 1.00 87.06 274 PRO A CA 1
ATOM 2110 C C . PRO A 1 274 ? -3.633 10.373 2.404 1.00 87.06 274 PRO A C 1
ATOM 2112 O O . PRO A 1 274 ? -3.118 9.620 3.235 1.00 87.06 274 PRO A O 1
ATOM 2115 N N . TYR A 1 275 ? -4.427 9.927 1.439 1.00 84.69 275 TYR A N 1
ATOM 2116 C CA . TYR A 1 275 ? -4.692 8.517 1.219 1.00 84.69 275 TYR A CA 1
ATOM 2117 C C . TYR A 1 275 ? -4.461 8.206 -0.246 1.00 84.69 275 TYR A C 1
ATOM 2119 O O . TYR A 1 275 ? -5.016 8.891 -1.104 1.00 84.69 275 TYR A O 1
ATOM 2127 N N . GLY A 1 276 ? -3.639 7.193 -0.511 1.00 84.00 276 GLY A N 1
ATOM 2128 C CA . GLY A 1 276 ? -3.409 6.736 -1.872 1.00 84.00 276 GLY A CA 1
ATOM 2129 C C . GLY A 1 276 ? -4.718 6.274 -2.499 1.00 84.00 276 GLY A C 1
ATOM 2130 O O . GLY A 1 276 ? -5.523 5.602 -1.846 1.00 84.00 276 GLY A O 1
ATOM 2131 N N . ASN A 1 277 ? -4.936 6.662 -3.750 1.00 81.88 277 ASN A N 1
ATOM 2132 C CA . ASN A 1 277 ? -6.059 6.176 -4.532 1.00 81.88 277 ASN A CA 1
ATOM 2133 C C . ASN A 1 277 ? -5.554 5.084 -5.471 1.00 81.88 277 ASN A C 1
ATOM 2135 O O . ASN A 1 277 ? -4.615 5.308 -6.228 1.00 81.88 277 ASN A O 1
ATOM 2139 N N . GLN A 1 278 ? -6.175 3.912 -5.415 1.00 85.38 278 GLN A N 1
ATOM 2140 C CA . GLN A 1 278 ? -5.849 2.795 -6.286 1.00 85.38 278 GLN A CA 1
ATOM 2141 C C . GLN A 1 278 ? -7.148 2.226 -6.839 1.00 85.38 278 GLN A C 1
ATOM 2143 O O . GLN A 1 278 ? -8.079 1.939 -6.087 1.00 85.38 278 GLN A O 1
ATOM 2148 N N . SER A 1 279 ? -7.186 2.046 -8.154 1.00 88.88 279 SER A N 1
ATOM 2149 C CA . SER A 1 279 ? -8.229 1.286 -8.834 1.00 88.88 279 SER A CA 1
ATOM 2150 C C . SER A 1 279 ? -7.631 -0.017 -9.342 1.00 88.88 279 SER A C 1
ATOM 2152 O O . SER A 1 279 ? -6.476 -0.051 -9.760 1.00 88.88 279 SER A O 1
ATOM 2154 N N . GLN A 1 280 ? -8.409 -1.091 -9.281 1.00 88.56 280 GLN A N 1
ATOM 2155 C CA . GLN A 1 280 ? -8.031 -2.385 -9.832 1.00 88.56 280 GLN A CA 1
ATOM 2156 C C . GLN A 1 280 ? -9.090 -2.799 -10.846 1.00 88.56 280 GLN A C 1
ATOM 2158 O O . GLN A 1 280 ? -10.286 -2.718 -10.562 1.00 88.56 280 GLN A O 1
ATOM 2163 N N . VAL A 1 281 ? -8.645 -3.237 -12.021 1.00 89.88 281 VAL A N 1
ATOM 2164 C CA . VAL A 1 281 ? -9.505 -3.795 -13.065 1.00 89.88 281 VAL A CA 1
ATOM 2165 C C . VAL A 1 281 ? -9.048 -5.219 -13.321 1.00 89.88 281 VAL A C 1
ATOM 2167 O O . VAL A 1 281 ? -7.867 -5.466 -13.552 1.00 89.88 281 VAL A O 1
ATOM 2170 N N . TRP A 1 282 ? -9.991 -6.153 -13.277 1.00 89.31 282 TRP A N 1
ATOM 2171 C CA . TRP A 1 282 ? -9.730 -7.562 -13.531 1.00 89.31 282 TRP A CA 1
ATOM 2172 C C . TRP A 1 282 ? -10.209 -7.923 -14.931 1.00 89.31 282 TRP A C 1
ATOM 2174 O O . TRP A 1 282 ? -11.401 -7.856 -15.228 1.00 89.31 282 TRP A O 1
ATOM 2184 N N . LEU A 1 283 ? -9.268 -8.316 -15.786 1.00 88.12 283 LEU A N 1
ATOM 2185 C CA . LEU A 1 283 ? -9.531 -8.790 -17.139 1.00 88.12 283 LEU A CA 1
ATOM 2186 C C . LEU A 1 283 ? -9.103 -10.251 -17.240 1.00 88.12 283 LEU A C 1
ATOM 2188 O O . LEU A 1 283 ? -8.032 -10.633 -16.772 1.00 88.12 283 LEU A O 1
ATOM 2192 N N . ARG A 1 284 ? -9.942 -11.080 -17.862 1.00 86.56 284 ARG A N 1
ATOM 2193 C CA . ARG A 1 284 ? -9.591 -12.464 -18.180 1.00 86.56 284 ARG A CA 1
ATOM 2194 C C . ARG A 1 284 ? -9.067 -12.512 -19.608 1.00 86.56 284 ARG A C 1
ATOM 2196 O O . ARG A 1 284 ? -9.844 -12.341 -20.547 1.00 86.56 284 ARG A O 1
ATOM 2203 N N . ALA A 1 285 ? -7.768 -12.746 -19.761 1.00 87.06 285 ALA A N 1
ATOM 2204 C CA . ALA A 1 285 ? -7.197 -13.064 -21.063 1.00 87.06 285 ALA A CA 1
ATOM 2205 C C . ALA A 1 285 ? -7.787 -14.391 -21.572 1.00 87.06 285 ALA A C 1
ATOM 2207 O O . ALA A 1 285 ? -8.027 -15.307 -20.781 1.00 87.06 285 ALA A O 1
ATOM 2208 N N . LYS A 1 286 ? -8.064 -14.470 -22.877 1.00 87.75 286 LYS A N 1
ATOM 2209 C CA . LYS A 1 286 ? -8.563 -15.702 -23.510 1.00 87.75 286 LYS A CA 1
ATOM 2210 C C . LYS A 1 286 ? -7.450 -16.735 -23.675 1.00 87.75 286 LYS A C 1
ATOM 2212 O O . LYS A 1 286 ? -7.694 -17.906 -23.424 1.00 87.75 286 LYS A O 1
ATOM 2217 N N . ASP A 1 287 ? -6.251 -16.258 -23.999 1.00 87.50 287 ASP A N 1
ATOM 2218 C CA . ASP A 1 287 ? -5.042 -17.047 -24.218 1.00 87.50 287 ASP A CA 1
ATOM 2219 C C . ASP A 1 287 ? -3.831 -16.346 -23.579 1.00 87.50 287 ASP A C 1
ATOM 2221 O O . ASP A 1 287 ? -3.889 -15.159 -23.232 1.00 87.50 287 ASP A O 1
ATOM 2225 N N . TYR A 1 288 ? -2.729 -17.080 -23.428 1.00 87.94 288 TYR A N 1
ATOM 2226 C CA . TYR A 1 288 ? -1.452 -16.576 -22.920 1.00 87.94 288 TYR A CA 1
ATOM 2227 C C . TYR A 1 288 ? -0.743 -15.722 -23.982 1.00 87.94 288 TYR A C 1
ATOM 2229 O O . TYR A 1 288 ? 0.214 -16.158 -24.616 1.00 87.94 288 TYR A O 1
ATOM 2237 N N . TYR A 1 289 ? -1.248 -14.502 -24.202 1.00 86.12 289 TYR A N 1
ATOM 2238 C CA . TYR A 1 289 ? -0.774 -13.596 -25.260 1.00 86.12 289 TYR A CA 1
ATOM 2239 C C . TYR A 1 289 ? 0.749 -13.399 -25.234 1.00 86.12 289 TYR A C 1
ATOM 2241 O O . TYR A 1 289 ? 1.384 -13.372 -26.280 1.00 86.12 289 TYR A O 1
ATOM 2249 N N . TRP A 1 290 ? 1.345 -13.358 -24.041 1.00 89.56 290 TRP A N 1
ATOM 2250 C CA . TRP A 1 290 ? 2.778 -13.151 -23.846 1.00 89.56 290 TRP A CA 1
ATOM 2251 C C . TRP A 1 290 ? 3.654 -14.227 -24.502 1.00 89.56 290 TRP A C 1
ATOM 2253 O O . TRP A 1 290 ? 4.728 -13.902 -25.003 1.00 89.56 290 TRP A O 1
ATOM 2263 N N . ASP A 1 291 ? 3.186 -15.477 -24.579 1.00 87.44 291 ASP A N 1
ATOM 2264 C CA . ASP A 1 291 ? 3.916 -16.555 -25.258 1.00 87.44 291 ASP A CA 1
ATOM 2265 C C . ASP A 1 291 ? 3.932 -16.341 -26.779 1.00 87.44 291 ASP A C 1
ATOM 2267 O O . ASP A 1 291 ? 4.924 -16.632 -27.444 1.00 87.44 291 ASP A O 1
ATOM 2271 N N . SER A 1 292 ? 2.831 -15.816 -27.327 1.00 87.19 292 SER A N 1
ATOM 2272 C CA . SER A 1 292 ? 2.691 -15.542 -28.764 1.00 87.19 292 SER A CA 1
ATOM 2273 C C . SER A 1 292 ? 3.428 -14.268 -29.175 1.00 87.19 292 SER A C 1
ATOM 2275 O O . SER A 1 292 ? 4.075 -14.236 -30.220 1.00 87.19 292 SER A O 1
ATOM 2277 N N . ASP A 1 293 ? 3.361 -13.240 -28.331 1.00 87.06 293 ASP A N 1
ATOM 2278 C CA . ASP A 1 293 ? 3.932 -11.918 -28.584 1.00 87.06 293 ASP A CA 1
ATOM 2279 C C . ASP A 1 293 ? 5.429 -11.848 -28.221 1.00 87.06 293 ASP A C 1
ATOM 2281 O O . ASP A 1 293 ? 6.124 -10.911 -28.614 1.00 87.06 293 ASP A O 1
ATOM 2285 N N . GLY A 1 294 ? 5.953 -12.837 -27.485 1.00 88.88 294 GLY A N 1
ATOM 2286 C CA . GLY A 1 294 ? 7.358 -12.889 -27.071 1.00 88.88 294 GLY A CA 1
ATOM 2287 C C . GLY A 1 294 ? 7.735 -11.813 -26.047 1.00 88.88 294 GLY A C 1
ATOM 2288 O O . GLY A 1 294 ? 8.875 -11.336 -26.045 1.00 88.88 294 GLY A O 1
ATOM 2289 N N . VAL A 1 295 ? 6.775 -11.428 -25.203 1.00 91.31 295 VAL A N 1
ATOM 2290 C CA . VAL A 1 295 ? 6.885 -10.392 -24.160 1.00 91.31 295 VAL A CA 1
ATOM 2291 C C . VAL A 1 295 ? 6.603 -10.983 -22.781 1.00 91.31 295 VAL A C 1
ATOM 2293 O O . VAL A 1 295 ? 6.264 -12.154 -22.641 1.00 91.31 295 VAL A O 1
ATOM 2296 N N . GLU A 1 296 ? 6.746 -10.181 -21.734 1.00 92.31 296 GLU A N 1
ATOM 2297 C CA . GLU A 1 296 ? 6.411 -10.580 -20.375 1.00 92.31 296 GLU A CA 1
ATOM 2298 C C . GLU A 1 296 ? 4.891 -10.595 -20.108 1.00 92.31 296 GLU A C 1
ATOM 2300 O O . GLU A 1 296 ? 4.118 -9.824 -20.673 1.00 92.31 296 GLU A O 1
ATOM 2305 N N . ALA A 1 297 ? 4.449 -11.455 -19.184 1.00 89.62 297 ALA A N 1
ATOM 2306 C CA . ALA A 1 297 ? 3.031 -11.627 -18.837 1.00 89.62 297 ALA A CA 1
ATOM 2307 C C . ALA A 1 297 ? 2.418 -10.456 -18.048 1.00 89.62 297 ALA A C 1
ATOM 2309 O O . ALA A 1 297 ? 1.206 -10.412 -17.816 1.00 89.62 297 ALA A O 1
ATOM 2310 N N . SER A 1 298 ? 3.244 -9.547 -17.539 1.00 90.56 298 SER A N 1
ATOM 2311 C CA . SER A 1 298 ? 2.804 -8.367 -16.799 1.00 90.56 298 SER A CA 1
ATOM 2312 C C . SER A 1 298 ? 3.456 -7.125 -17.373 1.00 90.56 298 SER A C 1
ATOM 2314 O O . SER A 1 298 ? 4.577 -7.177 -17.869 1.00 90.56 298 SER A O 1
ATOM 2316 N N . MET A 1 299 ? 2.746 -6.007 -17.269 1.00 90.81 299 MET A N 1
ATOM 2317 C CA . MET A 1 299 ? 3.133 -4.747 -17.885 1.00 90.81 299 MET A CA 1
ATOM 2318 C C . MET A 1 299 ? 3.229 -3.649 -16.827 1.00 90.81 299 MET A C 1
ATOM 2320 O O . MET A 1 299 ? 2.402 -3.593 -15.915 1.00 90.81 299 MET A O 1
ATOM 2324 N N . TRP A 1 300 ? 4.206 -2.761 -16.975 1.00 92.62 300 TRP A N 1
ATOM 2325 C CA . TRP A 1 300 ? 4.176 -1.423 -16.388 1.00 92.62 300 TRP A CA 1
ATOM 2326 C C . TRP A 1 300 ? 3.722 -0.441 -17.469 1.00 92.62 300 TRP A C 1
ATOM 2328 O O . TRP A 1 300 ? 4.173 -0.537 -18.614 1.00 92.62 300 TRP A O 1
ATOM 2338 N N . THR A 1 301 ? 2.815 0.465 -17.116 1.00 86.75 301 THR A N 1
ATOM 2339 C CA . THR A 1 301 ? 2.129 1.376 -18.042 1.00 86.75 301 THR A CA 1
ATOM 2340 C C . THR A 1 301 ? 2.049 2.772 -17.458 1.00 86.75 301 THR A C 1
ATOM 2342 O O . THR A 1 301 ? 1.768 2.831 -16.236 1.00 86.75 301 THR A O 1
#

Sequence (301 aa):
MSVRVLEAANRVGGRSHTAYEFDPRIELGAAQIGRQYARILDTARRLKVSLAPGAHINAPYSFVLGDTLIAAKDWATSPLNRLSGLERNVPPHALSAFYVEQRNPFADFHSLLSEVAIQHDFSLKTWLARQGASPFATQIINDSLGAPDLELVSVLRMFQEATRLKMELRTRESAEDLKGKDAYERAALTSFHVVGGTSKLTEAMAASLGERVRLGARVVSIDIGKHHCDVRCADGSRWQASRVISAVPNTMLRRISITPRLSGPQADAISQMPYGNQSQVWLRAKDYYWDSDGVEASMWT

Radius of gyration: 22.54 Å; chains: 1; bounding box: 52×42×63 Å

Secondary structure (DSSP, 8-state):
----EE-SSSSS-TT--B-TTT-TT-BSS---B-TT-HHHHHHHHHTT--EEE--S---S-EEEETTEEE-GGGTTT-TT----GGGGGS-GGGHHHHHHGGG---SSHHHHTSGGGGGG-SBHHHHHHHTT--HHHHHHHHHHH-SS-TTTSBHHHHHHHHHHHHHHHHT-S--STTTT--HHHHHHHH-EEETT-THHHHHHHHHHHGGGEETT--EEEEEE-SS-EEEEETTS-EEEES-----S-HHHHTTSEEESPP-HHHHHHHHH-------------SS-HHHHHTS-SSEE-